Protein AF-A0AAW2V994-F1 (afdb_monomer_lite)

Organism: Sesamum radiatum (NCBI:txid300843)

InterPro domains:
  IPR001480 Bulb-type lectin domain [PF01453] (86-171)
  IPR001480 Bulb-type lectin domain [PS50927] (40-156)
  IPR001480 Bulb-type lectin domain [SM00108] (38-158)
  IPR001480 Bulb-type lectin domain [cd00028] (36-155)
  IPR036426 Bulb-type lectin domain superfamily [G3DSA:2.90.10.10] (32-156)
  IPR036426 Bulb-type lectin domain superfamily [G3DSA:2.90.10.10] (159-298)
  IPR036426 Bulb-type lectin domain superfamily [SSF51110] (73-220)
  IPR036426 Bulb-type lectin domain superfamily [SSF51110] (180-278)
  IPR051343 G-type lectin S-receptor-like kinases and EP1-like glycoproteins [PTHR47976] (39-294)

Secondary structure (DSSP, 8-state):
---PPP--------------------------EETT-EEETTTT---EE-TTSSEEEEEEEEPPPTTT---EEEEEEEETTSTT--EEEE-TT--EETT-EEEE-TTS-EEEE-TTS-EEEE---TT----EEEE-TTS-EEEE-TT--EEEEGGGS--SEE-TT-EE-TT-EE--EEETTEEEE-SEEEEE-TTS-EEEEEEETTTTEEPSS-SEE-----TT---EEEE-TTS-EEEE-TT--EEE---S----TTTEEEEEEE-TTS-EEEEEEE-S--TT-TTS-PPPPEEEEEESS-HHHHHHTTS-TTTT-

Sequence (317 aa):
MAFRAKCLRLFLLSLVFPLFSAILAVGQSNCGINLGAVLTAGGNSPPWISPAGDFAFGFQRLQRSPSTNQDRFLLAIWYDNIPDQTVVWSLNDHPVEEGSRVQLTNEGQLILYDSQGQQVWKADTGNERTACAAMLDSGNFVLLDAASIYLWESFRLPTDTILPGQRLYKDGQLIPRRSDADYTDGRFQLRMQRDGNLVLYPVFLPTRAVARRAYWASGTNRPDADSELVFDEAGLIYIEDRNKNIFNVTKQNLGSRQNFYYMARIDYDGAFRHYNHPRGNSTADAGRNTPAWSIVQTTPEDMCSAVLADLGSGAWI

Structure (mmCIF, N/CA/C/O backbone):
data_AF-A0AAW2V994-F1
#
_entry.id   AF-A0AAW2V994-F1
#
loop_
_atom_site.group_PDB
_atom_site.id
_atom_site.type_symbol
_atom_site.label_atom_id
_atom_site.label_alt_id
_atom_site.label_comp_id
_atom_site.label_asym_id
_atom_site.label_entity_id
_atom_site.label_seq_id
_atom_site.pdbx_PDB_ins_code
_atom_site.Cartn_x
_atom_site.Cartn_y
_atom_site.Cartn_z
_atom_site.occupancy
_atom_site.B_iso_or_equiv
_atom_site.auth_seq_id
_atom_site.auth_comp_id
_atom_site.auth_asym_id
_atom_site.auth_atom_id
_atom_site.pdbx_PDB_model_num
ATOM 1 N N . MET A 1 1 ? 81.671 26.283 13.343 1.00 40.75 1 MET A N 1
ATOM 2 C CA . MET A 1 1 ? 80.593 26.543 14.322 1.00 40.75 1 MET A CA 1
ATOM 3 C C . MET A 1 1 ? 79.334 25.881 13.775 1.00 40.75 1 MET A C 1
ATOM 5 O O . MET A 1 1 ? 78.965 26.155 12.642 1.00 40.75 1 MET A O 1
ATOM 9 N N . ALA A 1 2 ? 78.827 24.874 14.483 1.00 37.34 2 ALA A N 1
ATOM 10 C CA . ALA A 1 2 ? 77.920 23.848 13.969 1.00 37.34 2 ALA A CA 1
ATOM 11 C C . ALA A 1 2 ? 76.474 24.343 13.798 1.00 37.34 2 ALA A C 1
ATOM 13 O O . ALA A 1 2 ? 75.910 24.900 14.736 1.00 37.34 2 ALA A O 1
ATOM 14 N N . PHE A 1 3 ? 75.845 24.056 12.654 1.00 36.25 3 PHE A N 1
ATOM 15 C CA . PHE A 1 3 ? 74.394 24.171 12.495 1.00 36.25 3 PHE A CA 1
ATOM 16 C C . PHE A 1 3 ? 73.762 22.778 12.544 1.00 36.25 3 PHE A C 1
ATOM 18 O O . PHE A 1 3 ? 73.908 21.960 11.640 1.00 36.25 3 PHE A O 1
ATOM 25 N N . ARG A 1 4 ? 73.105 22.503 13.677 1.00 39.59 4 ARG A N 1
ATOM 26 C CA . ARG A 1 4 ? 72.343 21.284 13.968 1.00 39.59 4 ARG A CA 1
ATOM 27 C C . ARG A 1 4 ? 71.088 21.218 13.094 1.00 39.59 4 ARG A C 1
ATOM 29 O O . ARG A 1 4 ? 70.274 22.139 13.120 1.00 39.59 4 ARG A O 1
ATOM 36 N N . ALA A 1 5 ? 70.892 20.090 12.417 1.00 40.62 5 ALA A N 1
ATOM 37 C CA . ALA A 1 5 ? 69.618 19.720 11.813 1.00 40.62 5 ALA A CA 1
ATOM 38 C C . ALA A 1 5 ? 68.552 19.544 12.912 1.00 40.62 5 ALA A C 1
ATOM 40 O O . ALA A 1 5 ? 68.724 18.746 13.836 1.00 40.62 5 ALA A O 1
ATOM 41 N N . LYS A 1 6 ? 67.458 20.311 12.838 1.00 42.72 6 LYS A N 1
ATOM 42 C CA . LYS A 1 6 ? 66.280 20.117 13.692 1.00 42.72 6 LYS A CA 1
ATOM 43 C C . LYS A 1 6 ? 65.365 19.089 13.034 1.00 42.72 6 LYS A C 1
ATOM 45 O O . LYS A 1 6 ? 64.857 19.304 11.941 1.00 42.72 6 LYS A O 1
ATOM 50 N N . CYS A 1 7 ? 65.181 17.975 13.731 1.00 39.88 7 CYS A N 1
ATOM 51 C CA . CYS A 1 7 ? 64.245 16.911 13.403 1.00 39.88 7 CYS A CA 1
ATOM 52 C C . CYS A 1 7 ? 62.806 17.450 13.520 1.00 39.88 7 CYS A C 1
ATOM 54 O O . CYS A 1 7 ? 62.373 17.824 14.612 1.00 39.88 7 CYS A O 1
ATOM 56 N N . LEU A 1 8 ? 62.089 17.546 12.398 1.00 39.47 8 LEU A N 1
ATOM 57 C CA . LEU A 1 8 ? 60.690 17.968 12.350 1.00 39.47 8 LEU A CA 1
ATOM 58 C C . LEU A 1 8 ? 59.813 16.774 12.759 1.00 39.47 8 LEU A C 1
ATOM 60 O O . LEU A 1 8 ? 59.615 15.842 11.984 1.00 39.47 8 LEU A O 1
ATOM 64 N N . ARG A 1 9 ? 59.322 16.769 14.002 1.00 43.53 9 ARG A N 1
ATOM 65 C CA . ARG A 1 9 ? 58.320 15.797 14.462 1.00 43.53 9 ARG A CA 1
ATOM 66 C C . ARG A 1 9 ? 56.978 16.122 13.800 1.00 43.53 9 ARG A C 1
ATOM 68 O O . ARG A 1 9 ? 56.359 17.125 14.144 1.00 43.53 9 ARG A O 1
ATOM 75 N N . LEU A 1 10 ? 56.533 15.270 12.877 1.00 40.62 10 LEU A N 1
ATOM 76 C CA . LEU A 1 10 ? 55.146 15.240 12.413 1.00 40.62 10 LEU A CA 1
ATOM 77 C C . LEU A 1 10 ? 54.251 14.862 13.607 1.00 40.62 10 LEU A C 1
ATOM 79 O O . LEU A 1 10 ? 54.289 13.728 14.081 1.00 40.62 10 LEU A O 1
ATOM 83 N N . PHE A 1 11 ? 53.464 15.810 14.113 1.00 43.41 11 PHE A N 1
ATOM 84 C CA . PHE A 1 11 ? 52.343 15.505 14.997 1.00 43.41 11 PHE A CA 1
ATOM 85 C C . PHE A 1 11 ? 51.214 14.934 14.128 1.00 43.41 11 PHE A C 1
ATOM 87 O O . PHE A 1 11 ? 50.557 15.670 13.394 1.00 43.41 11 PHE A O 1
ATOM 94 N N . LEU A 1 12 ? 51.005 13.618 14.187 1.00 40.38 12 LEU A N 1
ATOM 95 C CA . LEU A 1 12 ? 49.758 12.994 13.746 1.00 40.38 12 LEU A CA 1
ATOM 96 C C . LEU A 1 12 ? 48.638 13.503 14.665 1.00 40.38 12 LEU A C 1
ATOM 98 O O . LEU A 1 12 ? 48.483 13.020 15.785 1.00 40.38 12 LEU A O 1
ATOM 102 N N . LEU A 1 13 ? 47.875 14.502 14.213 1.00 39.25 13 LEU A N 1
ATOM 103 C CA . LEU A 1 13 ? 46.563 14.791 14.784 1.00 39.25 13 LEU A CA 1
ATOM 104 C C . LEU A 1 13 ? 45.651 13.611 14.438 1.00 39.25 13 LEU A C 1
ATOM 106 O O . LEU A 1 13 ? 45.113 13.515 13.338 1.00 39.25 13 LEU A O 1
ATOM 110 N N . SER A 1 14 ? 45.509 12.688 15.384 1.00 41.56 14 SER A N 1
ATOM 111 C CA . SER A 1 14 ? 44.450 11.690 15.384 1.00 41.56 14 SER A CA 1
ATOM 112 C C . SER A 1 14 ? 43.105 12.415 15.464 1.00 41.56 14 SER A C 1
ATOM 114 O O . SER A 1 14 ? 42.666 12.804 16.548 1.00 41.56 14 SER A O 1
ATOM 116 N N . LEU A 1 15 ? 42.464 12.622 14.311 1.00 41.62 15 LEU A N 1
ATOM 117 C CA . LEU A 1 15 ? 41.039 12.923 14.210 1.00 41.62 15 LEU A CA 1
ATOM 118 C C . LEU A 1 15 ? 40.272 11.711 14.749 1.00 41.62 15 LEU A C 1
ATOM 120 O O . LEU A 1 15 ? 39.886 10.810 14.010 1.00 41.62 15 LEU A O 1
ATOM 124 N N . VAL A 1 16 ? 40.089 11.674 16.067 1.00 41.84 16 VAL A N 1
ATOM 125 C CA . VAL A 1 16 ? 39.082 10.828 16.702 1.00 41.84 16 VAL A CA 1
ATOM 126 C C . VAL A 1 16 ? 37.744 11.472 16.360 1.00 41.84 16 VAL A C 1
ATOM 128 O O . VAL A 1 16 ? 37.233 12.305 17.102 1.00 41.84 16 VAL A O 1
ATOM 131 N N . PHE A 1 17 ? 37.209 11.146 15.183 1.00 40.69 17 PHE A N 1
ATOM 132 C CA . PHE A 1 17 ? 35.783 11.301 14.944 1.00 40.69 17 PHE A CA 1
ATOM 133 C C . PHE A 1 17 ? 35.089 10.432 15.995 1.00 40.69 17 PHE A C 1
ATOM 135 O O . PHE A 1 17 ? 35.302 9.215 15.983 1.00 40.69 17 PHE A O 1
ATOM 142 N N . PRO A 1 18 ? 34.296 10.993 16.924 1.00 43.66 18 PRO A N 1
ATOM 143 C CA . PRO A 1 18 ? 33.389 10.149 17.665 1.00 43.66 18 PRO A CA 1
ATOM 144 C C . PRO A 1 18 ? 32.445 9.586 16.606 1.00 43.66 18 PRO A C 1
ATOM 146 O O . PRO A 1 18 ? 31.728 10.335 15.941 1.00 43.66 18 PRO A O 1
ATOM 149 N N . LEU A 1 19 ? 32.516 8.271 16.397 1.00 40.19 19 LEU A N 1
ATOM 150 C CA . LEU A 1 19 ? 31.435 7.503 15.805 1.00 40.19 19 LEU A CA 1
ATOM 151 C C . LEU A 1 19 ? 30.199 7.873 16.621 1.00 40.19 19 LEU A C 1
ATOM 153 O O . LEU A 1 19 ? 29.993 7.365 17.721 1.00 40.19 19 LEU A O 1
ATOM 157 N N . PHE A 1 20 ? 29.434 8.842 16.122 1.00 40.88 20 PHE A N 1
ATOM 158 C CA . PHE A 1 20 ? 28.073 9.055 16.556 1.00 40.88 20 PHE A CA 1
ATOM 159 C C . PHE A 1 20 ? 27.380 7.757 16.177 1.00 40.88 20 PHE A C 1
ATOM 161 O O . PHE A 1 20 ? 27.029 7.536 15.019 1.00 40.88 20 PHE A O 1
ATOM 168 N N . SER A 1 21 ? 27.295 6.850 17.147 1.00 41.28 21 SER A N 1
ATOM 169 C CA . SER A 1 21 ? 26.355 5.753 17.116 1.00 41.28 21 SER A CA 1
ATOM 170 C C . SER A 1 21 ? 25.029 6.387 16.740 1.00 41.28 21 SER A C 1
ATOM 172 O O . SER A 1 21 ? 24.489 7.190 17.504 1.00 41.28 21 SER A O 1
ATOM 174 N N . ALA A 1 22 ? 24.561 6.104 15.526 1.00 40.81 22 ALA A N 1
ATOM 175 C CA . ALA A 1 22 ? 23.195 6.375 15.150 1.00 40.81 22 ALA A CA 1
ATOM 176 C C . ALA A 1 22 ? 22.356 5.558 16.128 1.00 40.81 22 ALA A C 1
ATOM 178 O O . ALA A 1 22 ? 22.168 4.354 15.969 1.00 40.81 22 ALA A O 1
ATOM 179 N N . ILE A 1 23 ? 21.943 6.210 17.212 1.00 42.69 23 ILE A N 1
ATOM 180 C CA . ILE A 1 23 ? 20.816 5.765 18.000 1.00 42.69 23 ILE A CA 1
ATOM 181 C C . ILE A 1 23 ? 19.707 5.712 16.960 1.00 42.69 23 ILE A C 1
ATOM 183 O O . ILE A 1 23 ? 19.284 6.752 16.454 1.00 42.69 23 ILE A O 1
ATOM 187 N N . LEU A 1 24 ? 19.307 4.502 16.567 1.00 41.34 24 LEU A N 1
ATOM 188 C CA . LEU A 1 24 ? 17.992 4.317 15.992 1.00 41.34 24 LEU A CA 1
ATOM 189 C C . LEU A 1 24 ? 17.064 4.935 17.027 1.00 41.34 24 LEU A C 1
ATOM 191 O O . LEU A 1 24 ? 16.892 4.392 18.119 1.00 41.34 24 LEU A O 1
ATOM 195 N N . ALA A 1 25 ? 16.549 6.124 16.725 1.00 34.94 25 ALA A N 1
ATOM 196 C CA . ALA A 1 25 ? 15.346 6.584 17.363 1.00 34.94 25 ALA A CA 1
ATOM 197 C C . ALA A 1 25 ? 14.312 5.529 16.979 1.00 34.94 25 ALA A C 1
ATOM 199 O O . ALA A 1 25 ? 13.725 5.576 15.902 1.00 34.94 25 ALA A O 1
ATOM 200 N N . VAL A 1 26 ? 14.145 4.522 17.838 1.00 42.59 26 VAL A N 1
ATOM 201 C CA . VAL A 1 26 ? 12.858 3.867 17.980 1.00 42.59 26 VAL A CA 1
ATOM 202 C C . VAL A 1 26 ? 11.966 5.035 18.355 1.00 42.59 26 VAL A C 1
ATOM 204 O O . VAL A 1 26 ? 12.005 5.505 19.493 1.00 42.59 26 VAL A O 1
ATOM 207 N N . GLY A 1 27 ? 11.320 5.636 17.353 1.00 41.56 27 GLY A N 1
ATOM 208 C CA . GLY A 1 27 ? 10.301 6.634 17.596 1.00 41.56 27 GLY A CA 1
ATOM 209 C C . GLY A 1 27 ? 9.378 5.980 18.598 1.00 41.56 27 GLY A C 1
ATOM 210 O O . GLY A 1 27 ? 8.834 4.915 18.314 1.00 41.56 27 GLY A O 1
ATOM 211 N N . GLN A 1 28 ? 9.333 6.531 19.807 1.00 43.00 28 GLN A N 1
ATOM 212 C CA . GLN A 1 28 ? 8.424 6.080 20.838 1.00 43.00 28 GLN A CA 1
ATOM 213 C C . GLN A 1 28 ? 7.048 6.261 20.204 1.00 43.00 28 GLN A C 1
ATOM 215 O O . GLN A 1 28 ? 6.585 7.391 20.040 1.00 43.00 28 GLN A O 1
ATOM 220 N N . SER A 1 29 ? 6.482 5.178 19.672 1.00 55.31 29 SER A N 1
ATOM 221 C CA . SER A 1 29 ? 5.213 5.204 18.966 1.00 55.31 29 SER A CA 1
ATOM 222 C C . SER A 1 29 ? 4.178 5.483 20.033 1.00 55.31 29 SER A C 1
ATOM 224 O O . SER A 1 29 ? 3.705 4.566 20.701 1.00 55.31 29 SER A O 1
ATOM 226 N N . ASN A 1 30 ? 3.914 6.767 20.271 1.00 64.69 30 ASN A N 1
ATOM 227 C CA . ASN A 1 30 ? 2.864 7.190 21.171 1.00 64.69 30 ASN A CA 1
ATOM 228 C C . ASN A 1 30 ? 1.577 6.570 20.640 1.00 64.69 30 ASN A C 1
ATOM 230 O O . ASN A 1 30 ? 1.096 6.937 19.570 1.00 64.69 30 ASN A O 1
ATOM 234 N N . CYS A 1 31 ? 1.079 5.580 21.375 1.00 77.50 31 CYS A N 1
ATOM 235 C CA . CYS A 1 31 ? -0.200 4.935 21.157 1.00 77.50 31 CYS A CA 1
ATOM 236 C C . CYS A 1 31 ? -1.284 6.006 20.971 1.00 77.50 31 CYS A C 1
ATOM 238 O O . CYS A 1 31 ? -1.704 6.636 21.941 1.00 77.50 31 CYS A O 1
ATOM 240 N N . GLY A 1 32 ? -1.710 6.244 19.730 1.00 86.75 32 GLY A N 1
ATOM 241 C CA . GLY A 1 32 ? -2.775 7.204 19.421 1.00 86.75 32 GLY A CA 1
ATOM 242 C C . GLY A 1 32 ? -4.169 6.593 19.559 1.00 86.75 32 GLY A C 1
ATOM 243 O O . GLY A 1 32 ? -5.159 7.311 19.676 1.00 86.75 32 GLY A O 1
ATOM 244 N N . ILE A 1 33 ? -4.251 5.259 19.548 1.00 96.50 33 ILE A N 1
ATOM 245 C CA . ILE A 1 33 ? -5.499 4.503 19.488 1.00 96.50 33 ILE A CA 1
ATOM 246 C C . ILE A 1 33 ? -5.483 3.465 20.609 1.00 96.50 33 ILE A C 1
ATOM 248 O O . ILE A 1 33 ? -4.717 2.499 20.589 1.00 96.50 33 ILE A O 1
ATOM 252 N N . ASN A 1 34 ? -6.334 3.687 21.606 1.00 96.38 34 ASN A N 1
ATOM 253 C CA . ASN A 1 34 ? -6.429 2.837 22.788 1.00 96.38 34 ASN A CA 1
ATOM 254 C C . ASN A 1 34 ? -7.372 1.650 22.566 1.00 96.38 34 ASN A C 1
ATOM 256 O O . ASN A 1 34 ? -8.233 1.666 21.682 1.00 96.38 34 ASN A O 1
ATOM 260 N N . LEU A 1 35 ? -7.241 0.635 23.421 1.00 97.50 35 LEU A N 1
ATOM 261 C CA . LEU A 1 35 ? -8.210 -0.455 23.497 1.00 97.50 35 LEU A CA 1
ATOM 262 C C . LEU A 1 35 ? -9.629 0.092 23.707 1.00 97.50 35 LEU A C 1
ATOM 264 O O . LEU A 1 35 ? -9.840 1.063 24.434 1.00 97.50 35 LEU A O 1
ATOM 268 N N . GLY A 1 36 ? -10.595 -0.531 23.044 1.00 97.44 36 GLY A N 1
ATOM 269 C CA . GLY A 1 36 ? -11.987 -0.096 23.010 1.00 97.44 36 GLY A CA 1
ATOM 270 C C . GLY A 1 36 ? -12.302 0.951 21.936 1.00 97.44 36 GLY A C 1
ATOM 271 O O . GLY A 1 36 ? -13.475 1.279 21.775 1.00 97.44 36 GLY A O 1
ATOM 272 N N . ALA A 1 37 ? -11.315 1.460 21.188 1.00 97.44 37 ALA A N 1
ATOM 273 C CA . ALA A 1 37 ? -11.560 2.400 20.093 1.00 97.44 37 ALA A CA 1
ATOM 274 C C . ALA A 1 37 ? -12.366 1.756 18.952 1.00 97.44 37 ALA A C 1
ATOM 276 O O . ALA A 1 37 ? -12.120 0.609 18.570 1.00 97.44 37 ALA A O 1
ATOM 277 N N . VAL A 1 38 ? -13.311 2.517 18.389 1.00 97.56 38 VAL A N 1
ATOM 278 C CA . VAL A 1 38 ? -14.229 2.075 17.328 1.00 97.56 38 VAL A CA 1
ATOM 279 C C . VAL A 1 38 ? -14.358 3.160 16.263 1.00 97.56 38 VAL A C 1
ATOM 281 O O . VAL A 1 38 ? -14.496 4.336 16.597 1.00 97.56 38 VAL A O 1
ATOM 284 N N . LEU A 1 39 ? -14.382 2.753 14.995 1.00 97.75 39 LEU A N 1
ATOM 285 C CA . LEU A 1 39 ? -14.866 3.562 13.876 1.00 97.75 39 LEU A CA 1
ATOM 286 C C . LEU A 1 39 ? -16.101 2.894 13.277 1.00 97.75 39 LEU A C 1
ATOM 288 O O . LEU A 1 39 ? -16.133 1.668 13.168 1.00 97.75 39 LEU A O 1
ATOM 292 N N . THR A 1 40 ? -17.079 3.691 12.849 1.00 97.12 40 THR A N 1
ATOM 293 C CA . THR A 1 40 ? -18.317 3.207 12.222 1.00 97.12 40 THR A CA 1
ATOM 294 C C . THR A 1 40 ? -18.435 3.738 10.795 1.00 97.12 40 THR A C 1
ATOM 296 O O . THR A 1 40 ? -18.296 4.936 10.558 1.00 97.12 40 THR A O 1
ATOM 299 N N . ALA A 1 41 ? -18.720 2.851 9.846 1.00 95.62 41 ALA A N 1
ATOM 300 C CA . ALA A 1 41 ? -18.930 3.171 8.440 1.00 95.62 41 ALA A CA 1
ATOM 301 C C . ALA A 1 41 ? -20.202 4.013 8.239 1.00 95.62 41 ALA A C 1
ATOM 303 O O . ALA A 1 41 ? -21.259 3.676 8.773 1.00 95.62 41 ALA A O 1
ATOM 304 N N . GLY A 1 42 ? -20.092 5.103 7.473 1.00 89.69 42 GLY A N 1
ATOM 305 C CA . GLY A 1 42 ? -21.186 6.036 7.154 1.00 89.69 42 GLY A CA 1
ATOM 306 C C . GLY A 1 42 ? -21.652 6.943 8.300 1.00 89.69 42 GLY A C 1
ATOM 307 O O . GLY A 1 42 ? -22.359 7.915 8.056 1.00 89.69 42 GLY A O 1
ATOM 308 N N . GLY A 1 43 ? -21.213 6.686 9.535 1.00 80.00 43 GLY A N 1
ATOM 309 C CA . GLY A 1 43 ? -21.449 7.576 10.669 1.00 80.00 43 GLY A CA 1
ATOM 310 C C . GLY A 1 43 ? -20.489 8.771 10.707 1.00 80.00 43 GLY A C 1
ATOM 311 O O . GLY A 1 43 ? -19.505 8.833 9.977 1.00 80.00 43 GLY A O 1
ATOM 312 N N . ASN A 1 44 ? -20.719 9.691 11.647 1.00 80.56 44 ASN A N 1
ATOM 313 C CA . ASN A 1 44 ? -19.826 10.829 11.924 1.00 80.56 44 ASN A CA 1
ATOM 314 C C . ASN A 1 44 ? -18.561 10.422 12.716 1.00 80.56 44 ASN A C 1
ATOM 316 O O . ASN A 1 44 ? -18.119 11.155 13.601 1.00 80.56 44 ASN A O 1
ATOM 320 N N . SER A 1 45 ? -18.003 9.235 12.462 1.00 88.06 45 SER A N 1
ATOM 321 C CA . SER A 1 45 ? -16.782 8.763 13.122 1.00 88.06 45 SER A CA 1
ATOM 322 C C . SER A 1 45 ? -15.556 9.345 12.410 1.00 88.06 45 SER A C 1
ATOM 324 O O . SER A 1 45 ? -15.293 8.942 11.276 1.00 88.06 45 SER A O 1
ATOM 326 N N . PRO A 1 46 ? -14.794 10.264 13.035 1.00 92.56 46 PRO A N 1
ATOM 327 C CA . PRO A 1 46 ? -13.560 10.751 12.434 1.00 92.56 46 PRO A CA 1
ATOM 328 C C . PRO A 1 46 ? -12.554 9.597 12.322 1.00 92.56 46 PRO A C 1
ATOM 330 O O . PRO A 1 46 ? -12.505 8.757 13.225 1.00 92.56 46 PRO A O 1
ATOM 333 N N . PRO A 1 47 ? -11.759 9.536 11.243 1.00 96.94 47 PRO A N 1
ATOM 334 C CA . PRO A 1 47 ? -10.765 8.486 11.071 1.00 96.94 47 PRO A CA 1
ATOM 335 C C . PRO A 1 47 ? -9.650 8.594 12.120 1.00 96.94 47 PRO A C 1
ATOM 337 O O . PRO A 1 47 ? -9.513 9.596 12.826 1.00 96.94 47 PRO A O 1
ATOM 340 N N . TRP A 1 48 ? -8.819 7.560 12.216 1.00 97.69 48 TRP A N 1
ATOM 341 C CA . TRP A 1 48 ? -7.600 7.606 13.017 1.00 97.69 48 TRP A CA 1
ATOM 342 C C . TRP A 1 48 ? -6.476 8.252 12.208 1.00 97.69 48 TRP A C 1
ATOM 344 O O . TRP A 1 48 ? -5.954 7.654 11.269 1.00 97.69 48 TRP A O 1
ATOM 354 N N . ILE A 1 49 ? -6.133 9.484 12.569 1.00 96.94 49 ILE A N 1
ATOM 355 C CA . ILE A 1 49 ? -5.212 10.349 11.823 1.00 96.94 49 ILE A CA 1
ATOM 356 C C . ILE A 1 49 ? -3.786 10.203 12.373 1.00 96.94 49 ILE A C 1
ATOM 358 O O . ILE A 1 49 ? -3.594 10.044 13.583 1.00 96.94 49 ILE A O 1
ATOM 362 N N . SER A 1 50 ? -2.785 10.248 11.493 1.00 96.88 50 SER A N 1
ATOM 363 C CA . SER A 1 50 ? -1.373 10.261 11.878 1.00 96.88 50 SER A CA 1
ATOM 364 C C . SER A 1 50 ? -0.988 11.579 12.577 1.00 96.88 50 SER A C 1
ATOM 366 O O . SER A 1 50 ? -1.635 12.601 12.348 1.00 96.88 50 SER A O 1
ATOM 368 N N . PRO A 1 51 ? 0.057 11.617 13.424 1.00 95.31 51 PRO A N 1
ATOM 369 C CA . PRO A 1 51 ? 0.451 12.833 14.145 1.00 95.31 51 PRO A CA 1
ATOM 370 C C . PRO A 1 51 ? 0.656 14.085 13.276 1.00 95.31 51 PRO A C 1
ATOM 372 O O . PRO A 1 51 ? 0.305 15.184 13.704 1.00 95.31 51 PRO A O 1
ATOM 375 N N . ALA A 1 52 ? 1.197 13.937 12.065 1.00 93.25 52 ALA A N 1
ATOM 376 C CA . ALA A 1 52 ? 1.385 15.027 11.109 1.00 93.25 52 ALA A CA 1
ATOM 377 C C . ALA A 1 52 ? 0.119 15.380 10.307 1.00 93.25 52 ALA A C 1
ATOM 379 O O . ALA A 1 52 ? 0.108 16.397 9.616 1.00 93.25 52 ALA A O 1
ATOM 380 N N . GLY A 1 53 ? -0.932 14.557 10.366 1.00 93.81 53 GLY A N 1
ATOM 381 C CA . GLY A 1 53 ? -2.133 14.724 9.544 1.00 93.81 53 GLY A CA 1
ATOM 382 C C . GLY A 1 53 ? -1.943 14.357 8.071 1.00 93.81 53 GLY A C 1
ATOM 383 O O . GLY A 1 53 ? -2.802 14.662 7.250 1.00 93.81 53 GLY A O 1
ATOM 384 N N . ASP A 1 54 ? -0.816 13.728 7.721 1.00 94.38 54 ASP A N 1
ATOM 385 C CA . ASP A 1 54 ? -0.521 13.323 6.344 1.00 94.38 54 ASP A CA 1
ATOM 386 C C . ASP A 1 54 ? -1.351 12.091 5.939 1.00 94.38 54 ASP A C 1
ATOM 388 O O . ASP A 1 54 ? -1.777 11.992 4.790 1.00 94.38 54 ASP A O 1
ATOM 392 N N . PHE A 1 55 ? -1.626 11.178 6.879 1.00 97.62 55 PHE A N 1
ATOM 393 C CA . PHE A 1 55 ? -2.365 9.942 6.621 1.00 97.62 55 PHE A CA 1
ATOM 394 C C . PHE A 1 55 ? -3.515 9.722 7.598 1.00 97.62 55 PHE A C 1
ATOM 396 O O . PHE A 1 55 ? -3.453 10.128 8.759 1.00 97.62 55 PHE A O 1
ATOM 403 N N . ALA A 1 56 ? -4.530 8.989 7.151 1.00 97.94 56 ALA A N 1
ATOM 404 C CA . ALA A 1 56 ? -5.643 8.560 7.984 1.00 97.94 56 ALA A CA 1
ATOM 405 C C . ALA A 1 56 ? -6.021 7.101 7.709 1.00 97.94 56 ALA A C 1
ATOM 407 O O . ALA A 1 56 ? -5.935 6.640 6.573 1.00 97.94 56 ALA A O 1
ATOM 408 N N . PHE A 1 57 ? -6.456 6.395 8.755 1.00 98.31 57 PHE A N 1
ATOM 409 C CA . PHE A 1 57 ? -7.031 5.050 8.705 1.00 98.31 57 PHE A CA 1
ATOM 410 C C . PHE A 1 57 ? -8.517 5.103 9.068 1.00 98.31 57 PHE A C 1
ATOM 412 O O . PHE A 1 57 ? -8.895 5.645 10.110 1.00 98.31 57 PHE A O 1
ATOM 419 N N . GLY A 1 58 ? -9.377 4.504 8.248 1.00 97.69 58 GLY A N 1
ATOM 420 C CA . GLY A 1 58 ? -10.815 4.484 8.502 1.00 97.69 58 GLY A CA 1
ATOM 421 C C . GLY A 1 58 ? -11.638 4.015 7.310 1.00 97.69 58 GLY A C 1
ATOM 422 O O . GLY A 1 58 ? -11.152 3.266 6.466 1.00 97.69 58 GLY A O 1
ATOM 423 N N . PHE A 1 59 ? -12.900 4.439 7.250 1.00 96.62 59 PHE A N 1
ATOM 424 C CA . PHE A 1 59 ? -13.818 4.046 6.183 1.00 96.62 59 PHE A CA 1
ATOM 425 C C . PHE A 1 59 ? -13.871 5.088 5.065 1.00 96.62 59 PHE A C 1
ATOM 427 O O . PHE A 1 59 ? -14.334 6.206 5.281 1.00 96.62 59 PHE A O 1
ATOM 434 N N . GLN A 1 60 ? -13.474 4.685 3.860 1.00 93.19 60 GLN A N 1
ATOM 435 C CA . GLN A 1 60 ? -13.688 5.433 2.624 1.00 93.19 60 GLN A CA 1
ATOM 436 C C . GLN A 1 60 ? -15.004 5.021 1.973 1.00 93.19 60 GLN A C 1
ATOM 438 O O . GLN A 1 60 ? -15.302 3.832 1.852 1.00 93.19 60 GLN A O 1
ATOM 443 N N . ARG A 1 61 ? -15.810 5.993 1.547 1.00 91.12 61 ARG A N 1
ATOM 444 C CA . ARG A 1 61 ? -17.074 5.715 0.857 1.00 91.12 61 ARG A CA 1
ATOM 445 C C . ARG A 1 61 ? -16.791 5.361 -0.601 1.00 91.12 61 ARG A C 1
ATOM 447 O O . ARG A 1 61 ? -16.205 6.149 -1.334 1.00 91.12 61 ARG A O 1
ATOM 454 N N . LEU A 1 62 ? -17.252 4.194 -1.028 1.00 87.12 62 LEU A N 1
ATOM 455 C CA . LEU A 1 62 ? -17.254 3.780 -2.426 1.00 87.12 62 LEU A CA 1
ATOM 456 C C . LEU A 1 62 ? -18.500 4.315 -3.136 1.00 87.12 62 LEU A C 1
ATOM 458 O O . LEU A 1 62 ? -19.506 4.647 -2.501 1.00 87.12 62 LEU A O 1
ATOM 462 N N . GLN A 1 63 ? -18.445 4.386 -4.469 1.00 71.94 63 GLN A N 1
ATOM 463 C CA . GLN A 1 63 ? -19.617 4.755 -5.260 1.00 71.94 63 GLN A CA 1
ATOM 464 C C . GLN A 1 63 ? -20.791 3.817 -4.950 1.00 71.94 63 GLN A C 1
ATOM 466 O O . GLN A 1 63 ? -20.615 2.618 -4.723 1.00 71.94 63 GLN A O 1
ATOM 471 N N . ARG A 1 64 ? -21.998 4.391 -4.933 1.00 68.69 64 ARG A N 1
ATOM 472 C CA . ARG A 1 64 ? -23.242 3.682 -4.631 1.00 68.69 64 ARG A CA 1
ATOM 473 C C . ARG A 1 64 ? -23.366 2.442 -5.516 1.00 68.69 64 ARG A C 1
ATOM 475 O O . ARG A 1 64 ? -23.298 2.545 -6.740 1.00 68.69 64 ARG A O 1
ATOM 482 N N . SER A 1 65 ? -23.593 1.288 -4.892 1.00 63.00 65 SER A N 1
ATOM 483 C CA . SER A 1 65 ? -23.792 0.037 -5.618 1.00 63.00 65 SER A CA 1
ATOM 484 C C . SER A 1 65 ? -25.031 0.148 -6.522 1.00 63.00 65 SER A C 1
ATOM 486 O O . SER A 1 65 ? -26.128 0.387 -6.002 1.00 63.00 65 SER A O 1
ATOM 488 N N . PRO A 1 66 ? -24.908 -0.051 -7.851 1.00 61.09 66 PRO A N 1
ATOM 489 C CA . PRO A 1 66 ? -26.046 0.045 -8.767 1.00 61.09 66 PRO A CA 1
ATOM 490 C C . PRO A 1 66 ? -27.136 -1.000 -8.496 1.00 61.09 66 PRO A C 1
ATOM 492 O O . PRO A 1 66 ? -28.288 -0.798 -8.867 1.00 61.09 66 PRO A O 1
ATOM 495 N N . SER A 1 67 ? -26.778 -2.129 -7.873 1.00 64.88 67 SER A N 1
ATOM 496 C CA . SER A 1 67 ? -27.690 -3.252 -7.631 1.00 64.88 67 SER A CA 1
ATOM 497 C C . SER A 1 67 ? -28.482 -3.128 -6.331 1.00 64.88 67 SER A C 1
ATOM 499 O O . SER A 1 67 ? -29.612 -3.606 -6.268 1.00 64.88 67 SER A O 1
ATOM 501 N N . THR A 1 68 ? -27.920 -2.489 -5.301 1.00 67.50 68 THR A N 1
ATOM 502 C CA . THR A 1 68 ? -28.558 -2.374 -3.978 1.00 67.50 68 THR A CA 1
ATOM 503 C C . THR A 1 68 ? -29.003 -0.953 -3.641 1.00 67.50 68 THR A C 1
ATOM 505 O O . THR A 1 68 ? -29.746 -0.769 -2.682 1.00 67.50 68 THR A O 1
ATOM 508 N N . ASN A 1 69 ? -28.586 0.062 -4.414 1.00 71.19 69 ASN A N 1
ATOM 509 C CA . ASN A 1 69 ? -28.762 1.488 -4.095 1.00 71.19 69 ASN A CA 1
ATOM 510 C C . ASN A 1 69 ? -28.202 1.898 -2.718 1.00 71.19 69 ASN A C 1
ATOM 512 O O . ASN A 1 69 ? -28.525 2.975 -2.207 1.00 71.19 69 ASN A O 1
ATOM 516 N N . GLN A 1 70 ? -27.331 1.077 -2.134 1.00 76.44 70 GLN A N 1
ATOM 517 C CA . GLN A 1 70 ? -26.694 1.330 -0.848 1.00 76.44 70 GLN A CA 1
ATOM 518 C C . GLN A 1 70 ? -25.257 1.808 -1.042 1.00 76.44 70 GLN A C 1
ATOM 520 O O . GLN A 1 70 ? -24.569 1.421 -1.994 1.00 76.44 70 GLN A O 1
ATOM 525 N N . ASP A 1 71 ? -24.832 2.690 -0.142 1.00 85.44 71 ASP A N 1
ATOM 526 C CA . ASP A 1 71 ? -23.441 3.099 -0.046 1.00 85.44 71 ASP A CA 1
ATOM 527 C C . ASP A 1 71 ? -22.618 1.951 0.529 1.00 85.44 71 ASP A C 1
ATOM 529 O O . ASP A 1 71 ? -23.021 1.291 1.488 1.00 85.44 71 ASP A O 1
ATOM 533 N N . ARG A 1 72 ? -21.456 1.716 -0.073 1.00 90.38 72 ARG A N 1
ATOM 534 C CA . ARG A 1 72 ? -20.487 0.736 0.408 1.00 90.38 72 ARG A CA 1
ATOM 535 C C . ARG A 1 72 ? -19.272 1.471 0.937 1.00 90.38 72 ARG A C 1
ATOM 537 O O . ARG A 1 72 ? -18.927 2.541 0.445 1.00 90.38 72 ARG A O 1
ATOM 544 N N . PHE A 1 73 ? -18.626 0.892 1.934 1.00 93.69 73 PHE A N 1
ATOM 545 C CA . PHE A 1 73 ? -17.492 1.493 2.617 1.00 93.69 73 PHE A CA 1
ATOM 546 C C . PHE A 1 73 ? -16.304 0.545 2.602 1.00 93.69 73 PHE A C 1
ATOM 548 O O . PHE A 1 73 ? -16.450 -0.656 2.804 1.00 93.69 73 PHE A O 1
ATOM 555 N N . LEU A 1 74 ? -15.124 1.095 2.375 1.00 94.62 74 LEU A N 1
ATOM 556 C CA . LEU A 1 74 ? -13.863 0.380 2.321 1.00 94.62 74 LEU A CA 1
ATOM 557 C C . LEU A 1 74 ? -13.031 0.762 3.539 1.00 94.62 74 LEU A C 1
ATOM 559 O O . LEU A 1 74 ? -12.799 1.946 3.773 1.00 94.62 74 LEU A O 1
ATOM 563 N N . LEU A 1 75 ? -12.573 -0.223 4.311 1.00 97.50 75 LEU A N 1
ATOM 564 C CA . LEU A 1 75 ? -11.579 0.035 5.348 1.00 97.50 75 LEU A CA 1
ATOM 565 C C . LEU A 1 75 ? -10.221 0.266 4.673 1.00 97.50 75 LEU A C 1
ATOM 567 O O . LEU A 1 75 ? -9.720 -0.623 3.981 1.00 97.50 75 LEU A O 1
ATOM 571 N N . ALA A 1 76 ? -9.662 1.461 4.839 1.00 97.88 76 ALA A N 1
ATOM 572 C CA . ALA A 1 76 ? -8.549 1.948 4.036 1.00 97.88 76 ALA A CA 1
ATOM 573 C C . ALA A 1 76 ? -7.601 2.870 4.816 1.00 97.88 76 ALA A C 1
ATOM 575 O O . ALA A 1 76 ? -7.939 3.380 5.885 1.00 97.88 76 ALA A O 1
ATOM 576 N N . ILE A 1 77 ? -6.429 3.097 4.220 1.00 98.62 77 ILE A N 1
ATOM 577 C CA . ILE A 1 77 ? -5.491 4.173 4.543 1.00 98.62 77 ILE A CA 1
ATOM 578 C C . ILE A 1 77 ? -5.390 5.089 3.325 1.00 98.62 77 ILE A C 1
ATOM 580 O O . ILE A 1 77 ? -5.274 4.604 2.194 1.00 98.62 77 ILE A O 1
ATOM 584 N N . TRP A 1 78 ? -5.412 6.401 3.545 1.00 97.81 78 TRP A N 1
ATOM 585 C CA . TRP A 1 78 ? -5.274 7.412 2.495 1.00 97.81 78 TRP A CA 1
ATOM 586 C C . TRP A 1 78 ? -4.423 8.601 2.942 1.00 97.81 78 TRP A C 1
ATOM 588 O O . TRP A 1 78 ? -4.210 8.802 4.138 1.00 97.81 78 TRP A O 1
ATOM 598 N N . TYR A 1 79 ? -3.963 9.394 1.971 1.00 96.88 79 TYR A N 1
ATOM 599 C CA . TYR A 1 79 ? -3.419 10.732 2.220 1.00 96.88 79 TYR A CA 1
ATOM 600 C C . TYR A 1 79 ? -4.541 11.694 2.617 1.00 96.88 79 TYR A C 1
ATOM 602 O O . TYR A 1 79 ? -5.366 12.043 1.773 1.00 96.88 79 TYR A O 1
ATOM 610 N N . ASP A 1 80 ? -4.595 12.112 3.880 1.00 94.56 80 ASP A N 1
ATOM 611 C CA . ASP A 1 80 ? -5.746 12.851 4.428 1.00 94.56 80 ASP A CA 1
ATOM 612 C C . ASP A 1 80 ? -5.743 14.339 4.066 1.00 94.56 80 ASP A C 1
ATOM 614 O O . ASP A 1 80 ? -6.787 14.973 3.928 1.00 94.56 80 ASP A O 1
ATOM 618 N N . ASN A 1 81 ? -4.559 14.893 3.835 1.00 88.88 81 ASN A N 1
ATOM 619 C CA . ASN A 1 81 ? -4.372 16.291 3.464 1.00 88.88 81 ASN A CA 1
ATOM 620 C C . ASN A 1 81 ? -4.377 16.556 1.952 1.00 88.88 81 ASN A C 1
ATOM 622 O O . ASN A 1 81 ? -4.194 17.699 1.525 1.00 88.88 81 ASN A O 1
ATOM 626 N N . ILE A 1 82 ? -4.597 15.519 1.143 1.00 89.38 82 ILE A N 1
ATOM 627 C CA . ILE A 1 82 ? -4.849 15.638 -0.292 1.00 89.38 82 ILE A CA 1
ATOM 628 C C . ILE A 1 82 ? -6.368 15.546 -0.491 1.00 89.38 82 ILE A C 1
ATOM 630 O O . ILE A 1 82 ? -6.956 14.558 -0.053 1.00 89.38 82 ILE A O 1
ATOM 634 N N . PRO A 1 83 ? -7.029 16.516 -1.156 1.00 86.00 83 PRO A N 1
ATOM 635 C CA . PRO A 1 83 ? -8.494 16.538 -1.259 1.00 86.00 83 PRO A CA 1
ATOM 636 C C . PRO A 1 83 ? -9.122 15.286 -1.871 1.00 86.00 83 PRO A C 1
ATOM 638 O O . PRO A 1 83 ? -10.212 14.893 -1.467 1.00 86.00 83 PRO A O 1
ATOM 641 N N . ASP A 1 84 ? -8.421 14.642 -2.806 1.00 86.06 84 ASP A N 1
ATOM 642 C CA . ASP A 1 84 ? -8.871 13.400 -3.445 1.00 86.06 84 ASP A CA 1
ATOM 643 C C . ASP A 1 84 ? -8.818 12.185 -2.501 1.00 86.06 84 ASP A C 1
ATOM 645 O O . ASP A 1 84 ? -9.239 11.098 -2.892 1.00 86.06 84 ASP A O 1
ATOM 649 N N . GLN A 1 85 ? -8.268 12.343 -1.289 1.00 91.06 85 GLN A N 1
ATOM 650 C CA . GLN A 1 85 ? -8.107 11.294 -0.279 1.00 91.06 85 GLN A CA 1
ATOM 651 C C . GLN A 1 85 ? -7.544 10.007 -0.881 1.00 91.06 85 GLN A C 1
ATOM 653 O O . GLN A 1 85 ? -8.128 8.925 -0.810 1.00 91.06 85 GLN A O 1
ATOM 658 N N . THR A 1 86 ? -6.391 10.143 -1.538 1.00 94.25 86 THR A N 1
ATOM 659 C CA . THR A 1 86 ? -5.786 9.066 -2.321 1.00 94.25 86 THR A CA 1
ATOM 660 C C . THR A 1 86 ? -5.521 7.842 -1.452 1.00 94.25 86 THR A C 1
ATOM 662 O O . THR A 1 86 ? -4.628 7.859 -0.605 1.00 94.25 86 THR A O 1
ATOM 665 N N . VAL A 1 87 ? -6.276 6.769 -1.696 1.00 96.31 87 VAL A N 1
ATOM 666 C CA . VAL A 1 87 ? -6.111 5.479 -1.018 1.00 96.31 87 VAL A CA 1
ATOM 667 C C . VAL A 1 87 ? -4.771 4.852 -1.401 1.00 96.31 87 VAL A C 1
ATOM 669 O O . VAL A 1 87 ? -4.426 4.788 -2.584 1.00 96.31 87 VAL A O 1
ATOM 672 N N . VAL A 1 88 ? -4.038 4.377 -0.397 1.00 97.50 88 VAL A N 1
ATOM 673 C CA . VAL A 1 88 ? -2.700 3.759 -0.501 1.00 97.50 88 VAL A CA 1
ATOM 674 C C . VAL A 1 88 ? -2.652 2.355 0.105 1.00 97.50 88 VAL A C 1
ATOM 676 O O . VAL A 1 88 ? -1.720 1.597 -0.136 1.00 97.50 88 VAL A O 1
ATOM 679 N N . TRP A 1 89 ? -3.663 1.980 0.883 1.00 98.00 89 TRP A N 1
ATOM 680 C CA . TRP A 1 89 ? -3.835 0.627 1.395 1.00 98.00 89 TRP A CA 1
ATOM 681 C C . TRP A 1 89 ? -5.312 0.382 1.683 1.00 98.00 89 TRP A C 1
ATOM 683 O O . TRP A 1 89 ? -6.005 1.305 2.112 1.00 98.00 89 TRP A O 1
ATOM 693 N N . SER A 1 90 ? -5.815 -0.833 1.465 1.00 96.94 90 SER A N 1
ATOM 694 C CA . SER A 1 90 ? -7.201 -1.161 1.799 1.00 96.94 90 SER A CA 1
ATOM 695 C C . SER A 1 90 ? -7.467 -2.662 1.921 1.00 96.94 90 SER A C 1
ATOM 697 O O . SER A 1 90 ? -6.661 -3.489 1.500 1.00 96.94 90 SER A O 1
ATOM 699 N N . LEU A 1 91 ? -8.631 -3.027 2.457 1.00 94.12 91 LEU A N 1
ATOM 700 C CA . LEU A 1 91 ? -9.156 -4.392 2.364 1.00 94.12 91 LEU A CA 1
ATOM 701 C C . LEU A 1 91 ? -9.937 -4.585 1.044 1.00 94.12 91 LEU A C 1
ATOM 703 O O . LEU A 1 91 ? -11.168 -4.608 1.047 1.00 94.12 91 LEU A O 1
ATOM 707 N N . ASN A 1 92 ? -9.197 -4.731 -0.064 1.00 81.94 92 ASN A N 1
ATOM 708 C CA . ASN A 1 92 ? -9.639 -4.684 -1.474 1.00 81.94 92 ASN A CA 1
ATOM 709 C C . ASN A 1 92 ? -10.886 -5.523 -1.858 1.00 81.94 92 ASN A C 1
ATOM 711 O O . ASN A 1 92 ? -11.618 -5.138 -2.764 1.00 81.94 92 ASN A O 1
ATOM 715 N N . ASP A 1 93 ? -11.189 -6.617 -1.152 1.00 80.62 93 ASP A N 1
ATOM 716 C CA . ASP A 1 93 ? -12.322 -7.516 -1.455 1.00 80.62 93 ASP A CA 1
ATOM 717 C C . ASP A 1 93 ? -13.378 -7.571 -0.325 1.00 80.62 93 ASP A C 1
ATOM 719 O O . ASP A 1 93 ? -14.272 -8.422 -0.319 1.00 80.62 93 ASP A O 1
ATOM 723 N N . HIS A 1 94 ? -13.303 -6.651 0.642 1.00 87.88 94 HIS A N 1
ATOM 724 C CA . HIS A 1 94 ? -14.212 -6.595 1.792 1.00 87.88 94 HIS A CA 1
ATOM 725 C C . HIS A 1 94 ? -14.906 -5.232 1.956 1.00 87.88 94 HIS A C 1
ATOM 727 O O . HIS A 1 94 ? -14.872 -4.662 3.051 1.00 87.88 94 HIS A O 1
ATOM 733 N N . PRO A 1 95 ? -15.567 -4.679 0.917 1.00 91.12 95 PRO A N 1
ATOM 734 C CA . PRO A 1 95 ? -16.418 -3.519 1.126 1.00 91.12 95 PRO A CA 1
ATOM 735 C C . PRO A 1 95 ? -17.567 -3.900 2.060 1.00 91.12 95 PRO A C 1
ATOM 737 O O . PRO A 1 95 ? -18.169 -4.964 1.914 1.00 91.12 95 PRO A O 1
ATOM 740 N N . VAL A 1 96 ? -17.923 -3.019 2.980 1.00 93.50 96 VAL A N 1
ATOM 741 C CA . VAL A 1 96 ? -18.957 -3.249 3.991 1.00 93.50 96 VAL A CA 1
ATOM 742 C C . VAL A 1 96 ? -20.109 -2.259 3.848 1.00 93.50 96 VAL A C 1
ATOM 744 O O . VAL A 1 96 ? -19.985 -1.234 3.179 1.00 93.50 96 VAL A O 1
ATOM 747 N N . GLU A 1 97 ? -21.253 -2.594 4.433 1.00 92.69 97 GLU A N 1
ATOM 748 C CA . GLU A 1 97 ? -22.443 -1.736 4.451 1.00 92.69 97 GLU A CA 1
ATOM 749 C C . GLU A 1 97 ? -22.285 -0.609 5.490 1.00 92.69 97 GLU A C 1
ATOM 751 O O . GLU A 1 97 ? -21.471 -0.705 6.417 1.00 92.69 97 GLU A O 1
ATOM 756 N N . GLU A 1 98 ? -23.108 0.434 5.388 1.00 93.12 98 GLU A N 1
ATOM 757 C CA . GLU A 1 98 ? -23.269 1.430 6.456 1.00 93.12 98 GLU A CA 1
ATOM 758 C C . GLU A 1 98 ? -23.584 0.769 7.814 1.00 93.12 98 GLU A C 1
ATOM 760 O O . GLU A 1 98 ? -24.281 -0.245 7.886 1.00 93.12 98 GLU A O 1
ATOM 765 N N . GLY A 1 99 ? -23.053 1.327 8.905 1.00 94.25 99 GLY A N 1
ATOM 766 C CA . GLY A 1 99 ? -23.221 0.790 10.260 1.00 94.25 99 GLY A CA 1
ATOM 767 C C . GLY A 1 99 ? -22.249 -0.336 10.632 1.00 94.25 99 GLY A C 1
ATOM 768 O O . GLY A 1 99 ? -22.165 -0.704 11.804 1.00 94.25 99 GLY A O 1
ATOM 769 N N . SER A 1 100 ? -21.470 -0.843 9.674 1.00 96.62 100 SER A N 1
ATOM 770 C CA . SER A 1 100 ? -20.321 -1.718 9.946 1.00 96.62 100 SER A CA 1
ATOM 771 C C . SER A 1 100 ? -19.267 -0.987 10.779 1.00 96.62 100 SER A C 1
ATOM 773 O O . SER A 1 100 ? -19.183 0.242 10.737 1.00 96.62 100 SER A O 1
ATOM 775 N N . ARG A 1 101 ? -18.440 -1.711 11.539 1.00 97.56 101 ARG A N 1
ATOM 776 C CA . ARG A 1 101 ? -17.467 -1.088 12.450 1.00 97.56 101 ARG A CA 1
ATOM 777 C C . ARG A 1 101 ? -16.123 -1.793 12.462 1.00 97.56 101 ARG A C 1
ATOM 779 O O . ARG A 1 101 ? -16.070 -3.018 12.471 1.00 97.56 101 ARG A O 1
ATOM 786 N N . VAL A 1 102 ? -15.040 -1.027 12.545 1.00 98.25 102 VAL A N 1
ATOM 787 C CA . VAL A 1 102 ? -13.724 -1.554 12.928 1.00 98.25 102 VAL A CA 1
ATOM 788 C C . VAL A 1 102 ? -13.467 -1.196 14.383 1.00 98.25 102 VAL A C 1
ATOM 790 O O . VAL A 1 102 ? -13.722 -0.069 14.807 1.00 98.25 102 VAL A O 1
ATOM 793 N N . GLN A 1 103 ? -13.002 -2.163 15.163 1.00 98.19 103 GLN A N 1
ATOM 794 C CA . GLN A 1 103 ? -12.788 -2.006 16.593 1.00 98.19 103 GLN A CA 1
ATOM 795 C C . GLN A 1 103 ? -11.452 -2.612 17.002 1.00 98.19 103 GLN A C 1
ATOM 797 O O . GLN A 1 103 ? -11.173 -3.767 16.681 1.00 98.19 103 GLN A O 1
ATOM 802 N N . LEU A 1 104 ? -10.670 -1.856 17.771 1.00 98.38 104 LEU A N 1
ATOM 803 C CA . LEU A 1 104 ? -9.605 -2.413 18.596 1.00 98.38 104 LEU A CA 1
ATOM 804 C C . LEU A 1 104 ? -10.241 -2.846 19.920 1.00 98.38 104 LEU A C 1
ATOM 806 O O . LEU A 1 104 ? -10.613 -2.005 20.734 1.00 98.38 104 LEU A O 1
ATOM 810 N N . THR A 1 105 ? -10.467 -4.143 20.115 1.00 98.12 105 THR A N 1
ATOM 811 C CA . THR A 1 105 ? -11.230 -4.645 21.267 1.00 98.12 105 THR A CA 1
ATOM 812 C C . THR A 1 105 ? -10.463 -4.489 22.581 1.00 98.12 105 THR A C 1
ATOM 814 O O . THR A 1 105 ? -9.247 -4.292 22.595 1.00 98.12 105 THR A O 1
ATOM 817 N N . ASN A 1 106 ? -11.159 -4.630 23.713 1.00 97.44 106 ASN A N 1
ATOM 818 C CA . ASN A 1 106 ? -10.517 -4.641 25.033 1.00 97.44 106 ASN A CA 1
ATOM 819 C C . ASN A 1 106 ? -9.594 -5.851 25.230 1.00 97.44 106 ASN A C 1
ATOM 821 O O . ASN A 1 106 ? -8.758 -5.849 26.128 1.00 97.44 106 ASN A O 1
ATOM 825 N N . GLU A 1 107 ? -9.718 -6.875 24.391 1.00 96.62 107 GLU A N 1
ATOM 826 C CA . GLU A 1 107 ? -8.872 -8.064 24.353 1.00 96.62 107 GLU A CA 1
ATOM 827 C C . GLU A 1 107 ? -7.618 -7.868 23.489 1.00 96.62 107 GLU A C 1
ATOM 829 O O . GLU A 1 107 ? -6.786 -8.771 23.435 1.00 96.62 107 GLU A O 1
ATOM 834 N N . GLY A 1 108 ? -7.455 -6.702 22.850 1.00 97.19 108 GLY A N 1
ATOM 835 C CA . GLY A 1 108 ? -6.290 -6.386 22.023 1.00 97.19 108 GLY A CA 1
ATOM 836 C C . GLY A 1 108 ? -6.359 -6.988 20.623 1.00 97.19 108 GLY A C 1
ATOM 837 O O . GLY A 1 108 ? -5.340 -7.427 20.104 1.00 97.19 108 GLY A O 1
ATOM 838 N N . GLN A 1 109 ? -7.552 -7.055 20.025 1.00 98.00 109 GLN A N 1
ATOM 839 C CA . GLN A 1 109 ? -7.750 -7.551 18.661 1.00 98.00 109 GLN A CA 1
ATOM 840 C C . GLN A 1 109 ? -8.320 -6.440 17.781 1.00 98.00 109 GLN A C 1
ATOM 842 O O . GLN A 1 109 ? -9.294 -5.802 18.168 1.00 98.00 109 GLN A O 1
ATOM 847 N N . LEU A 1 110 ? -7.751 -6.218 16.594 1.00 98.19 110 LEU A N 1
ATOM 848 C CA . LEU A 1 110 ? -8.344 -5.329 15.593 1.00 98.19 110 LEU A CA 1
ATOM 849 C C . LEU A 1 110 ? -9.274 -6.135 14.685 1.00 98.19 110 LEU A C 1
ATOM 851 O O . LEU A 1 110 ? -8.815 -7.005 13.942 1.00 98.19 110 LEU A O 1
ATOM 855 N N . ILE A 1 111 ? -10.572 -5.857 14.762 1.00 98.31 111 ILE A N 1
ATOM 856 C CA . ILE A 1 111 ? -11.610 -6.637 14.087 1.00 98.31 111 ILE A CA 1
ATOM 857 C C . ILE A 1 111 ? -12.528 -5.708 13.298 1.00 98.31 111 ILE A C 1
ATOM 859 O O . ILE A 1 111 ? -13.000 -4.700 13.824 1.00 98.31 111 ILE A O 1
ATOM 863 N N . LEU A 1 112 ? -12.798 -6.073 12.046 1.00 98.44 112 LEU A N 1
ATOM 864 C CA . LEU A 1 112 ? -13.849 -5.492 11.220 1.00 98.44 112 LEU A CA 1
ATOM 865 C C . LEU A 1 112 ? -15.111 -6.349 11.346 1.00 98.44 112 LEU A C 1
ATOM 867 O O . LEU A 1 112 ? -15.104 -7.536 11.012 1.00 98.44 112 LEU A O 1
ATOM 871 N N . TYR A 1 113 ? -16.190 -5.724 11.797 1.00 97.88 113 TYR A N 1
ATOM 872 C CA . TYR A 1 113 ? -17.522 -6.302 11.871 1.00 97.88 113 TYR A CA 1
ATOM 873 C C . TYR A 1 113 ? -18.425 -5.697 10.800 1.00 97.88 113 TYR A C 1
ATOM 875 O O . TYR A 1 113 ? -18.363 -4.488 10.560 1.00 97.88 113 TYR A O 1
ATOM 883 N N . ASP A 1 114 ? -19.291 -6.512 10.204 1.00 95.56 114 ASP A N 1
ATOM 884 C CA . ASP A 1 114 ? -20.384 -6.014 9.370 1.00 95.56 114 ASP A CA 1
ATOM 885 C C . ASP A 1 114 ? -21.473 -5.321 10.212 1.00 95.56 114 ASP A C 1
ATOM 887 O O . ASP A 1 114 ? -21.419 -5.277 11.447 1.00 95.56 114 ASP A O 1
ATOM 891 N N . SER A 1 115 ? -22.486 -4.775 9.541 1.00 94.38 115 SER A N 1
ATOM 892 C CA . SER A 1 115 ? -23.610 -4.081 10.178 1.00 94.38 115 SER A CA 1
ATOM 893 C C . SER A 1 115 ? -24.501 -4.988 11.041 1.00 94.38 115 SER A C 1
ATOM 895 O O . SER A 1 115 ? -25.288 -4.485 11.842 1.00 94.38 115 SER A O 1
ATOM 897 N N . GLN A 1 116 ? -24.366 -6.315 10.926 1.00 95.62 116 GLN A N 1
ATOM 898 C CA . GLN A 1 116 ? -25.053 -7.306 11.762 1.00 95.62 116 GLN A CA 1
ATOM 899 C C . GLN A 1 116 ? -24.193 -7.768 12.950 1.00 95.62 116 GLN A C 1
ATOM 901 O O . GLN A 1 116 ? -24.663 -8.532 13.794 1.00 95.62 116 GLN A O 1
ATOM 906 N N . GLY A 1 117 ? -22.946 -7.300 13.042 1.00 96.06 117 GLY A N 1
ATOM 907 C CA . GLY A 1 117 ? -22.000 -7.674 14.086 1.00 96.06 117 GLY A CA 1
ATOM 908 C C . GLY A 1 117 ? -21.234 -8.969 13.807 1.00 96.06 117 GLY A C 1
ATOM 909 O O . GLY A 1 117 ? -20.580 -9.474 14.721 1.00 96.06 117 GLY A O 1
ATOM 910 N N . GLN A 1 118 ? -21.278 -9.514 12.588 1.00 97.25 118 GLN A N 1
ATOM 911 C CA . GLN A 1 118 ? -20.447 -10.657 12.210 1.00 97.25 118 GLN A CA 1
ATOM 912 C C . GLN A 1 118 ? -19.027 -10.204 11.883 1.00 97.25 118 GLN A C 1
ATOM 914 O O . GLN A 1 118 ? -18.818 -9.160 11.269 1.00 97.25 118 GLN A O 1
ATOM 919 N N . GLN A 1 119 ? -18.035 -10.998 12.282 1.00 97.31 119 GLN A N 1
ATOM 920 C CA . GLN A 1 119 ? -16.638 -10.733 11.950 1.00 97.31 119 GLN A CA 1
ATOM 921 C C . GLN A 1 119 ? -16.396 -10.969 10.452 1.00 97.31 119 GLN A C 1
ATOM 923 O O . GLN A 1 119 ? -16.473 -12.103 9.983 1.00 97.31 119 GLN A O 1
ATOM 928 N N . VAL A 1 120 ? -16.029 -9.909 9.733 1.00 96.50 120 VAL A N 1
ATOM 929 C CA . VAL A 1 120 ? -15.648 -9.952 8.310 1.00 96.50 120 VAL A CA 1
ATOM 930 C C . VAL A 1 120 ? -14.148 -10.174 8.161 1.00 96.50 120 VAL A C 1
ATOM 932 O O . VAL A 1 120 ? -13.705 -10.931 7.302 1.00 96.50 120 VAL A O 1
ATOM 935 N N . TRP A 1 121 ? -13.357 -9.521 9.011 1.00 97.25 121 TRP A N 1
ATOM 936 C CA . TRP A 1 121 ? -11.900 -9.585 8.968 1.00 97.25 121 TRP A CA 1
ATOM 937 C C . TRP A 1 121 ? -11.300 -9.318 10.350 1.00 97.25 121 TRP A C 1
ATOM 939 O O . TRP A 1 121 ? -11.901 -8.639 11.183 1.00 97.25 121 TRP A O 1
ATOM 949 N N . LYS A 1 122 ? -10.100 -9.844 10.592 1.00 96.62 122 LYS A N 1
ATOM 950 C CA . LYS A 1 122 ? -9.320 -9.615 11.808 1.00 96.62 122 LYS A CA 1
ATOM 951 C C . LYS A 1 122 ? -7.833 -9.540 11.458 1.00 96.62 122 LYS A C 1
ATOM 953 O O . LYS A 1 122 ? -7.353 -10.359 10.677 1.00 96.62 122 LYS A O 1
ATOM 958 N N . ALA A 1 123 ? -7.114 -8.606 12.079 1.00 97.06 123 ALA A N 1
ATOM 959 C CA . ALA A 1 123 ? -5.659 -8.543 11.978 1.00 97.06 123 ALA A CA 1
ATOM 960 C C . ALA A 1 123 ? -5.015 -9.775 12.636 1.00 97.06 123 ALA A C 1
ATOM 962 O O . ALA A 1 123 ? -5.355 -10.131 13.769 1.00 97.06 123 ALA A O 1
ATOM 963 N N . ASP A 1 124 ? -4.081 -10.417 11.937 1.00 96.75 124 ASP A N 1
ATOM 964 C CA . ASP A 1 124 ? -3.342 -11.559 12.472 1.00 96.75 124 ASP A CA 1
ATOM 965 C C . ASP A 1 124 ? -2.140 -11.086 13.296 1.00 96.75 124 ASP A C 1
ATOM 967 O O . ASP A 1 124 ? -1.126 -10.662 12.750 1.00 96.75 124 ASP A O 1
ATOM 971 N N . THR A 1 125 ? -2.275 -11.148 14.619 1.00 96.31 125 THR A N 1
ATOM 972 C CA . THR A 1 125 ? -1.224 -10.812 15.590 1.00 96.31 125 THR A CA 1
ATOM 973 C C . THR A 1 125 ? -0.518 -12.054 16.142 1.00 96.31 125 THR A C 1
ATOM 975 O O . THR A 1 125 ? 0.088 -11.986 17.207 1.00 96.31 125 THR A O 1
ATOM 978 N N . GLY A 1 126 ? -0.657 -13.231 15.514 1.00 93.75 126 GLY A N 1
ATOM 979 C CA . GLY A 1 126 ? -0.022 -14.461 16.006 1.00 93.75 126 GLY A CA 1
ATOM 980 C C . GLY A 1 126 ? -0.548 -14.945 17.367 1.00 93.75 126 GLY A C 1
ATOM 981 O O . GLY A 1 126 ? 0.143 -15.670 18.077 1.00 93.75 126 GLY A O 1
ATOM 982 N N . ASN A 1 127 ? -1.779 -14.565 17.730 1.00 89.06 127 ASN A N 1
ATOM 983 C CA . ASN A 1 127 ? -2.395 -14.742 19.059 1.00 89.06 127 ASN A CA 1
ATOM 984 C C . ASN A 1 127 ? -1.784 -13.893 20.183 1.00 89.06 127 ASN A C 1
ATOM 986 O O . ASN A 1 127 ? -2.144 -14.076 21.348 1.00 89.06 127 ASN A O 1
ATOM 990 N N . GLU A 1 128 ? -0.916 -12.942 19.854 1.00 95.31 128 GLU A N 1
ATOM 991 C CA . GLU A 1 128 ? -0.424 -11.967 20.815 1.00 95.31 128 GLU A CA 1
ATOM 992 C C . GLU A 1 128 ? -1.447 -10.853 21.043 1.00 95.31 128 GLU A C 1
ATOM 994 O O . GLU A 1 128 ? -2.287 -10.541 20.189 1.00 95.31 128 GLU A O 1
ATOM 999 N N . ARG A 1 129 ? -1.389 -10.263 22.238 1.00 95.88 129 ARG A N 1
ATOM 1000 C CA . ARG A 1 129 ? -2.321 -9.229 22.676 1.00 95.88 129 ARG A CA 1
ATOM 1001 C C . ARG A 1 129 ? -1.757 -7.849 22.372 1.00 95.88 129 ARG A C 1
ATOM 1003 O O . ARG A 1 129 ? -0.792 -7.417 22.998 1.00 95.88 129 ARG A O 1
ATOM 1010 N N . THR A 1 130 ? -2.435 -7.125 21.490 1.00 97.19 130 THR A N 1
ATOM 1011 C CA . THR A 1 130 ? -2.167 -5.708 21.257 1.00 97.19 130 THR A CA 1
ATOM 1012 C C . THR A 1 130 ? -2.473 -4.891 22.515 1.00 97.19 130 THR A C 1
ATOM 1014 O O . THR A 1 130 ? -3.520 -5.060 23.142 1.00 97.19 130 THR A O 1
ATOM 1017 N N . ALA A 1 131 ? -1.562 -3.994 22.885 1.00 96.69 131 ALA A N 1
ATOM 1018 C CA . ALA A 1 131 ? -1.751 -2.990 23.925 1.00 96.69 131 ALA A CA 1
ATOM 1019 C C . ALA A 1 131 ? -2.379 -1.707 23.361 1.00 96.69 131 ALA A C 1
ATOM 1021 O O . ALA A 1 131 ? -3.201 -1.081 24.029 1.00 96.69 131 ALA A O 1
ATOM 1022 N N . CYS A 1 132 ? -2.014 -1.328 22.135 1.00 97.06 132 CYS A N 1
ATOM 1023 C CA . CYS A 1 132 ? -2.546 -0.156 21.447 1.00 97.06 132 CYS A CA 1
ATOM 1024 C C . CYS A 1 132 ? -2.294 -0.216 19.931 1.00 97.06 132 CYS A C 1
ATOM 1026 O O . CYS A 1 132 ? -1.552 -1.071 19.446 1.00 97.06 132 CYS A O 1
ATOM 1028 N N . ALA A 1 133 ? -2.865 0.729 19.186 1.00 98.12 133 ALA A N 1
ATOM 1029 C CA . ALA A 1 133 ? -2.560 0.934 17.774 1.00 98.12 133 ALA A CA 1
ATOM 1030 C C . ALA A 1 133 ? -2.079 2.366 17.492 1.00 98.12 133 ALA A C 1
ATOM 1032 O O . ALA A 1 133 ? -2.283 3.287 18.294 1.00 98.12 133 ALA A O 1
ATOM 1033 N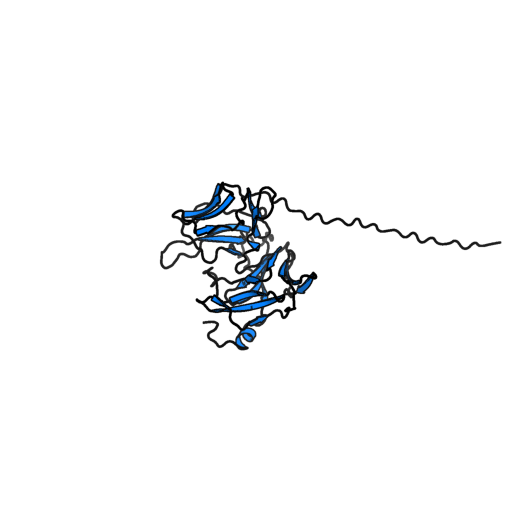 N . ALA A 1 134 ? -1.450 2.558 16.334 1.00 97.69 134 ALA A N 1
ATOM 1034 C CA . ALA A 1 134 ? -1.046 3.871 15.849 1.00 97.69 134 ALA A CA 1
ATOM 1035 C C . ALA A 1 134 ? -1.117 3.956 14.319 1.00 97.69 134 ALA A C 1
ATOM 1037 O O . ALA A 1 134 ? -0.762 3.012 13.614 1.00 97.69 134 ALA A O 1
ATOM 1038 N N . MET A 1 135 ? -1.531 5.122 13.823 1.00 97.94 135 MET A N 1
ATOM 1039 C CA . MET A 1 135 ? -1.338 5.529 12.434 1.00 97.94 135 MET A CA 1
ATOM 1040 C C . MET A 1 135 ? -0.040 6.341 12.365 1.00 97.94 135 MET A C 1
ATOM 1042 O O . MET A 1 135 ? 0.028 7.426 12.938 1.00 97.94 135 MET A O 1
ATOM 1046 N N . LEU A 1 136 ? 1.012 5.807 11.744 1.00 97.25 136 LEU A N 1
ATOM 1047 C CA . LEU A 1 136 ? 2.314 6.481 11.675 1.00 97.25 136 LEU A CA 1
ATOM 1048 C C . LEU A 1 136 ? 2.370 7.485 10.517 1.00 97.25 136 LEU A C 1
ATOM 1050 O O . LEU A 1 136 ? 1.698 7.310 9.502 1.00 97.25 136 LEU A O 1
ATOM 1054 N N . ASP A 1 137 ? 3.237 8.494 10.633 1.00 95.94 137 ASP A N 1
ATOM 1055 C CA . ASP A 1 137 ? 3.456 9.504 9.580 1.00 95.94 137 ASP A CA 1
ATOM 1056 C C . ASP A 1 137 ? 4.127 8.947 8.316 1.00 95.94 137 ASP A C 1
ATOM 1058 O O . ASP A 1 137 ? 4.160 9.617 7.290 1.00 95.94 137 ASP A O 1
ATOM 1062 N N . SER A 1 138 ? 4.626 7.709 8.362 1.00 96.25 138 SER A N 1
ATOM 1063 C CA . SER A 1 138 ? 5.047 6.973 7.166 1.00 96.25 138 SER A CA 1
ATOM 1064 C C . SER A 1 138 ? 3.869 6.451 6.336 1.00 96.25 138 SER A C 1
ATOM 1066 O O . SER A 1 138 ? 4.067 6.013 5.208 1.00 96.25 138 SER A O 1
ATOM 1068 N N . GLY A 1 139 ? 2.651 6.449 6.886 1.00 97.19 139 GLY A N 1
ATOM 1069 C CA . GLY A 1 139 ? 1.502 5.763 6.298 1.00 97.19 139 GLY A CA 1
ATOM 1070 C C . GLY A 1 139 ? 1.367 4.304 6.745 1.00 97.19 139 GLY A C 1
ATOM 1071 O O . GLY A 1 139 ? 0.482 3.601 6.265 1.00 97.19 139 GLY A O 1
ATOM 1072 N N . ASN A 1 140 ? 2.202 3.836 7.681 1.00 98.19 140 ASN A N 1
ATOM 1073 C CA . ASN A 1 140 ? 2.078 2.495 8.249 1.00 98.19 140 ASN A CA 1
ATOM 1074 C C . ASN A 1 140 ? 1.111 2.495 9.446 1.00 98.19 140 ASN A C 1
ATOM 1076 O O . ASN A 1 140 ? 1.379 3.127 10.469 1.00 98.19 140 ASN A O 1
ATOM 1080 N N . PHE A 1 141 ? -0.001 1.770 9.340 1.00 98.31 141 PHE A N 1
ATOM 1081 C CA . PHE A 1 141 ? -0.854 1.451 10.483 1.00 98.31 141 PHE A CA 1
ATOM 1082 C C . PHE A 1 141 ? -0.291 0.243 11.238 1.00 98.31 141 PHE A C 1
ATOM 1084 O O . PHE A 1 141 ? -0.053 -0.802 10.628 1.00 98.31 141 PHE A O 1
ATOM 1091 N N . VAL A 1 142 ? -0.089 0.371 12.552 1.00 98.12 142 VAL A N 1
ATOM 1092 C CA . VAL A 1 142 ? 0.582 -0.648 13.375 1.00 98.12 142 VAL A CA 1
ATOM 1093 C C . VAL A 1 142 ? -0.226 -1.030 14.612 1.00 98.12 142 VAL A C 1
ATOM 1095 O O . VAL A 1 142 ? -0.875 -0.188 15.236 1.00 98.12 142 VAL A O 1
ATOM 1098 N N . LEU A 1 143 ? -0.140 -2.308 14.988 1.00 98.25 143 LEU A N 1
ATOM 1099 C CA . LEU A 1 143 ? -0.593 -2.840 16.272 1.00 98.25 143 LEU A CA 1
ATOM 1100 C C . LEU A 1 143 ? 0.627 -3.163 17.135 1.00 98.25 143 LEU A C 1
ATOM 1102 O O . LEU A 1 143 ? 1.524 -3.882 16.696 1.00 98.25 143 LEU A O 1
ATOM 1106 N N . LEU A 1 144 ? 0.648 -2.641 18.358 1.00 96.94 144 LEU A N 1
ATOM 1107 C CA . LEU A 1 144 ? 1.799 -2.674 19.257 1.00 96.94 144 LEU A CA 1
ATOM 1108 C C . LEU A 1 144 ? 1.491 -3.488 20.510 1.00 96.94 144 LEU A C 1
ATOM 1110 O O . LEU A 1 144 ? 0.391 -3.383 21.057 1.00 96.94 144 LEU A O 1
ATOM 1114 N N . ASP A 1 145 ? 2.457 -4.257 20.997 1.00 95.19 145 ASP A N 1
ATOM 1115 C CA . ASP A 1 145 ? 2.395 -4.846 22.336 1.00 95.19 145 ASP A CA 1
ATOM 1116 C C . ASP A 1 145 ? 2.782 -3.826 23.432 1.00 95.19 145 ASP A C 1
ATOM 1118 O O . ASP A 1 145 ? 3.069 -2.654 23.170 1.00 95.19 145 ASP A O 1
ATOM 1122 N N . ALA A 1 146 ? 2.798 -4.265 24.694 1.00 93.31 146 ALA A N 1
ATOM 1123 C CA . ALA A 1 146 ? 3.173 -3.407 25.822 1.00 93.31 146 ALA A CA 1
ATOM 1124 C C . ALA A 1 146 ? 4.659 -2.988 25.816 1.00 93.31 146 ALA A C 1
ATOM 1126 O O . ALA A 1 146 ? 5.021 -2.018 26.480 1.00 93.31 146 ALA A O 1
ATOM 1127 N N . ALA A 1 147 ? 5.511 -3.701 25.075 1.00 93.19 147 ALA A N 1
ATOM 1128 C CA . ALA A 1 147 ? 6.921 -3.388 24.871 1.00 93.19 147 ALA A CA 1
ATOM 1129 C C . ALA A 1 147 ? 7.161 -2.534 23.608 1.00 93.19 147 ALA A C 1
ATOM 1131 O O . ALA A 1 147 ? 8.312 -2.273 23.260 1.00 93.19 147 ALA A O 1
ATOM 1132 N N . SER A 1 148 ? 6.094 -2.052 22.955 1.00 92.50 148 SER A N 1
ATOM 1133 C CA . SER A 1 148 ? 6.143 -1.301 21.691 1.00 92.50 148 SER A CA 1
ATOM 1134 C C . SER A 1 148 ? 6.737 -2.091 20.516 1.00 92.50 148 SER A C 1
ATOM 1136 O O . SER A 1 148 ? 7.263 -1.507 19.568 1.00 92.50 148 SER A O 1
ATOM 1138 N N . ILE A 1 149 ? 6.645 -3.420 20.558 1.00 93.69 149 ILE A N 1
ATOM 1139 C CA . ILE A 1 149 ? 6.969 -4.305 19.440 1.00 93.69 149 ILE A CA 1
ATOM 1140 C C . ILE A 1 149 ? 5.777 -4.373 18.487 1.00 93.69 149 ILE A C 1
ATOM 1142 O O . ILE A 1 149 ? 4.621 -4.432 18.911 1.00 93.69 149 ILE A O 1
ATOM 1146 N N . TYR A 1 150 ? 6.061 -4.357 17.184 1.00 95.44 150 TYR A N 1
ATOM 1147 C CA . TYR A 1 150 ? 5.038 -4.436 16.145 1.00 95.44 150 TYR A CA 1
ATOM 1148 C C . TYR A 1 150 ? 4.541 -5.880 16.054 1.00 95.44 150 TYR A C 1
ATOM 1150 O O . TYR A 1 150 ? 5.291 -6.770 15.659 1.00 95.44 150 TYR A O 1
ATOM 1158 N N . LEU A 1 151 ? 3.275 -6.100 16.403 1.00 97.19 151 LEU A N 1
ATOM 1159 C CA . LEU A 1 151 ? 2.602 -7.395 16.261 1.00 97.19 151 LEU A CA 1
ATOM 1160 C C . LEU A 1 151 ? 1.978 -7.563 14.876 1.00 97.19 151 LEU A C 1
ATOM 1162 O O . LEU A 1 151 ? 1.851 -8.671 14.367 1.00 97.19 151 LEU A O 1
ATOM 1166 N N . TRP A 1 152 ? 1.559 -6.449 14.282 1.00 97.94 152 TRP A N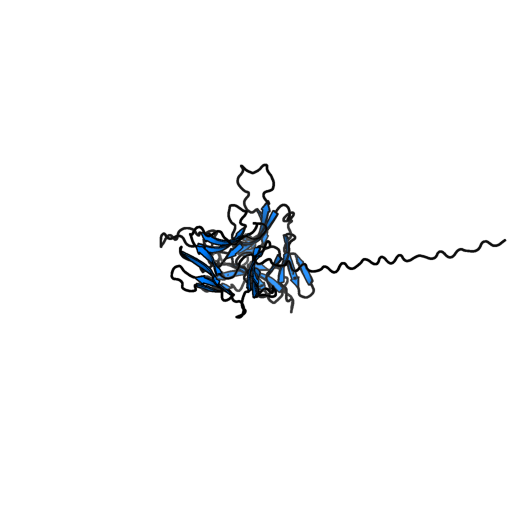 1
ATOM 1167 C CA . TRP A 1 152 ? 0.986 -6.384 12.946 1.00 97.94 152 TRP A CA 1
ATOM 1168 C C . TRP A 1 152 ? 1.258 -5.003 12.360 1.00 97.94 152 TRP A C 1
ATOM 1170 O O . TRP A 1 152 ? 1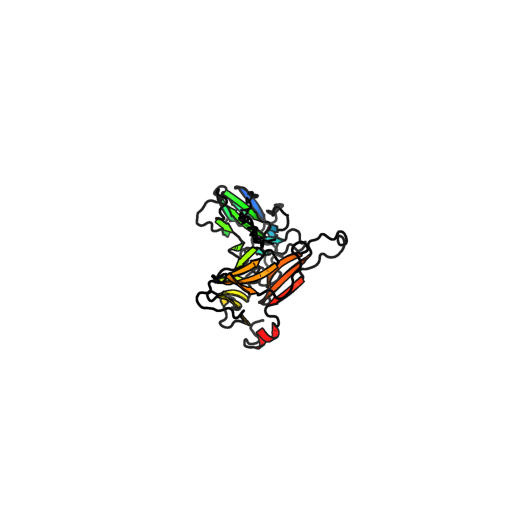.227 -4.001 13.080 1.00 97.94 152 TRP A O 1
ATOM 1180 N N . GLU A 1 153 ? 1.490 -4.937 11.055 1.00 97.12 153 GLU A N 1
ATOM 1181 C CA . GLU A 1 153 ? 1.689 -3.681 10.342 1.00 97.12 153 GLU A CA 1
ATOM 1182 C C . GLU A 1 153 ? 1.119 -3.761 8.919 1.00 97.12 153 GLU A C 1
ATOM 1184 O O . GLU A 1 153 ? 1.276 -4.766 8.219 1.00 97.12 153 GLU A O 1
ATOM 1189 N N . SER A 1 154 ? 0.485 -2.679 8.468 1.00 98.06 154 SER A N 1
ATOM 1190 C CA . SER A 1 154 ? -0.091 -2.587 7.118 1.00 98.06 154 SER A CA 1
ATOM 1191 C C . SER A 1 154 ? 0.967 -2.740 6.021 1.00 98.06 154 SER A C 1
ATOM 1193 O O . SER A 1 154 ? 0.709 -3.336 4.977 1.00 98.06 154 SER A O 1
ATOM 1195 N N . PHE A 1 155 ? 2.198 -2.289 6.284 1.00 97.69 155 PHE A N 1
ATOM 1196 C CA . PHE A 1 155 ? 3.306 -2.345 5.332 1.00 97.69 155 PHE A CA 1
ATOM 1197 C C . PHE A 1 155 ? 3.737 -3.768 4.951 1.00 97.69 155 PHE A C 1
ATOM 1199 O O . PHE A 1 155 ? 4.328 -3.956 3.886 1.00 97.69 155 PHE A O 1
ATOM 1206 N N . ARG A 1 156 ? 3.419 -4.777 5.773 1.00 96.31 156 ARG A N 1
ATOM 1207 C CA . ARG A 1 156 ? 3.685 -6.197 5.471 1.00 96.31 156 ARG A CA 1
ATOM 1208 C C . ARG A 1 156 ? 2.647 -6.819 4.546 1.00 96.31 156 ARG A C 1
ATOM 1210 O O . ARG A 1 156 ? 2.885 -7.906 4.027 1.00 96.31 156 ARG A O 1
ATOM 1217 N N . LEU A 1 157 ? 1.521 -6.142 4.343 1.00 95.50 157 LEU A N 1
ATOM 1218 C CA . LEU A 1 157 ? 0.395 -6.594 3.534 1.00 95.50 157 LEU A CA 1
ATOM 1219 C C . LEU A 1 157 ? 0.034 -5.512 2.506 1.00 95.50 157 LEU A C 1
ATOM 1221 O O . LEU A 1 157 ? -1.062 -4.958 2.575 1.00 95.50 157 LEU A O 1
ATOM 1225 N N . PRO A 1 158 ? 0.951 -5.150 1.591 1.00 96.06 158 PRO A N 1
ATOM 1226 C CA . PRO A 1 158 ? 0.671 -4.119 0.602 1.00 96.06 158 PRO A CA 1
ATOM 1227 C C . PRO A 1 158 ? -0.464 -4.533 -0.343 1.00 96.06 158 PRO A C 1
ATOM 1229 O O . PRO A 1 158 ? -0.758 -5.716 -0.510 1.00 96.06 158 PRO A O 1
ATOM 1232 N N . THR A 1 159 ? -1.076 -3.534 -0.978 1.00 96.38 159 THR A N 1
ATOM 1233 C CA . THR A 1 159 ? -2.133 -3.723 -1.984 1.00 96.38 159 THR A CA 1
ATOM 1234 C C . THR A 1 159 ? -1.595 -3.399 -3.374 1.00 96.38 159 THR A C 1
ATOM 1236 O O . THR A 1 159 ? -0.773 -4.142 -3.897 1.00 96.38 159 THR A O 1
ATOM 1239 N N . ASP A 1 160 ? -1.992 -2.277 -3.966 1.00 97.31 160 ASP A N 1
ATOM 1240 C CA . ASP A 1 160 ? -1.473 -1.795 -5.245 1.00 97.31 160 ASP A CA 1
ATOM 1241 C C . ASP A 1 160 ? -0.263 -0.865 -5.071 1.00 97.31 160 ASP A C 1
ATOM 1243 O O . ASP A 1 160 ? 0.476 -0.633 -6.025 1.00 97.31 160 ASP A O 1
ATOM 1247 N N . THR A 1 161 ? -0.041 -0.360 -3.855 1.00 98.19 161 THR A N 1
ATOM 1248 C CA . THR A 1 161 ? 0.871 0.749 -3.541 1.00 98.19 161 THR A CA 1
ATOM 1249 C C . THR A 1 161 ? 1.989 0.329 -2.599 1.00 98.19 161 THR A C 1
ATOM 1251 O O . THR A 1 161 ? 1.794 -0.484 -1.694 1.00 98.19 161 THR A O 1
ATOM 1254 N N . ILE A 1 162 ? 3.151 0.949 -2.788 1.00 98.31 162 ILE A N 1
ATOM 1255 C CA . ILE A 1 162 ? 4.260 1.003 -1.843 1.00 98.31 162 ILE A CA 1
ATOM 1256 C C . ILE A 1 162 ? 4.557 2.470 -1.486 1.00 98.31 162 ILE A C 1
ATOM 1258 O O . ILE A 1 162 ? 4.528 3.352 -2.352 1.00 98.31 162 ILE A O 1
ATOM 1262 N N . LEU A 1 163 ? 4.836 2.737 -0.209 1.00 98.38 163 LEU A N 1
ATOM 1263 C CA . LEU A 1 163 ? 5.128 4.075 0.326 1.00 98.38 163 LEU A CA 1
ATOM 1264 C C . LEU A 1 163 ? 6.592 4.231 0.770 1.00 98.38 163 LEU A C 1
ATOM 1266 O O . LEU A 1 163 ? 7.268 3.224 0.994 1.00 98.38 163 LEU A O 1
ATOM 1270 N N . PRO A 1 164 ? 7.099 5.470 0.921 1.00 97.25 164 PRO A N 1
ATOM 1271 C CA . PRO A 1 164 ? 8.407 5.709 1.523 1.00 97.25 164 PRO A CA 1
ATOM 1272 C C . PRO A 1 164 ? 8.548 5.022 2.890 1.00 97.25 164 PRO A C 1
ATOM 1274 O O . PRO A 1 164 ? 7.621 5.004 3.699 1.00 97.25 164 PRO A O 1
ATOM 1277 N N . GLY A 1 165 ? 9.707 4.412 3.123 1.00 96.62 165 GLY A N 1
ATOM 1278 C CA . GLY A 1 165 ? 9.999 3.605 4.309 1.00 96.62 165 GLY A CA 1
ATOM 1279 C C . GLY A 1 165 ? 9.519 2.148 4.224 1.00 96.62 165 GLY A C 1
ATOM 1280 O O . GLY A 1 165 ? 9.870 1.342 5.090 1.00 96.62 165 GLY A O 1
ATOM 1281 N N . GLN A 1 166 ? 8.756 1.775 3.191 1.00 98.12 166 GLN A N 1
ATOM 1282 C CA . GLN A 1 166 ? 8.242 0.419 3.007 1.00 98.12 166 GLN A CA 1
ATOM 1283 C C . GLN A 1 166 ? 9.197 -0.469 2.199 1.00 98.12 166 GLN A C 1
ATOM 1285 O O . GLN A 1 166 ? 9.970 -0.019 1.349 1.00 98.12 166 GLN A O 1
ATOM 1290 N N . ARG A 1 167 ? 9.102 -1.778 2.449 1.00 97.81 167 ARG A N 1
ATOM 1291 C CA . ARG A 1 167 ? 9.806 -2.824 1.706 1.00 97.81 167 ARG A CA 1
ATOM 1292 C C . ARG A 1 167 ? 8.821 -3.842 1.147 1.00 97.81 167 ARG A C 1
ATOM 1294 O O . ARG A 1 167 ? 7.939 -4.303 1.870 1.00 97.81 167 ARG A O 1
ATOM 1301 N N . LEU A 1 168 ? 9.019 -4.247 -0.104 1.00 97.88 168 LEU A N 1
ATOM 1302 C CA . LEU A 1 168 ? 8.404 -5.445 -0.667 1.00 97.88 168 LEU A CA 1
ATOM 1303 C C . LEU A 1 168 ? 9.413 -6.591 -0.574 1.00 97.88 168 LEU A C 1
ATOM 1305 O O . LEU A 1 168 ? 10.373 -6.666 -1.342 1.00 97.88 168 LEU A O 1
ATOM 1309 N N . TYR A 1 169 ? 9.196 -7.469 0.399 1.00 95.38 169 TYR A N 1
ATOM 1310 C CA . TYR A 1 169 ? 10.044 -8.634 0.636 1.00 95.38 169 TYR A CA 1
ATOM 1311 C C . TYR A 1 169 ? 9.920 -9.669 -0.484 1.00 95.38 169 TYR A C 1
ATOM 1313 O O . TYR A 1 169 ? 8.993 -9.619 -1.293 1.00 95.38 169 TYR A O 1
ATOM 1321 N N . LYS A 1 170 ? 10.821 -10.657 -0.498 1.00 92.44 170 LYS A N 1
ATOM 1322 C CA . LYS A 1 170 ? 10.702 -11.831 -1.374 1.00 92.44 170 LYS A CA 1
ATOM 1323 C C . LYS A 1 170 ? 9.309 -12.462 -1.294 1.00 92.44 170 LYS A C 1
ATOM 1325 O O . LYS A 1 170 ? 8.723 -12.559 -0.219 1.00 92.44 170 LYS A O 1
ATOM 1330 N N . ASP A 1 171 ? 8.808 -12.902 -2.443 1.00 92.75 171 ASP A N 1
ATOM 1331 C CA . ASP A 1 171 ? 7.423 -13.339 -2.678 1.00 92.75 171 ASP A CA 1
ATOM 1332 C C . ASP A 1 171 ? 6.339 -12.276 -2.472 1.00 92.75 171 ASP A C 1
ATOM 1334 O O . ASP A 1 171 ? 5.178 -12.542 -2.784 1.00 92.75 171 ASP A O 1
ATOM 1338 N N . GLY A 1 172 ? 6.699 -11.079 -2.015 1.00 95.75 172 GLY A N 1
ATOM 1339 C CA . GLY A 1 172 ? 5.804 -9.941 -1.951 1.00 95.75 172 GLY A CA 1
ATOM 1340 C C . GLY A 1 172 ? 5.325 -9.549 -3.343 1.00 95.75 172 GLY A C 1
ATOM 1341 O O . GLY A 1 172 ? 6.052 -9.648 -4.341 1.00 95.75 172 GLY A O 1
ATOM 1342 N N . GLN A 1 173 ? 4.080 -9.096 -3.402 1.00 96.88 173 GLN A N 1
ATOM 1343 C CA . GLN A 1 173 ? 3.442 -8.659 -4.630 1.00 96.88 173 GLN A CA 1
ATOM 1344 C C . GLN A 1 173 ? 2.626 -7.393 -4.400 1.00 96.88 173 GLN A C 1
ATOM 1346 O O . GLN A 1 173 ? 2.095 -7.199 -3.310 1.00 96.88 173 GLN A O 1
ATOM 1351 N N . LEU A 1 174 ? 2.523 -6.570 -5.441 1.00 98.31 174 LEU A N 1
ATOM 1352 C CA . LEU A 1 174 ? 1.523 -5.516 -5.544 1.00 98.31 174 LEU A CA 1
ATOM 1353 C C . LEU A 1 174 ? 0.506 -5.927 -6.605 1.00 98.31 174 LEU A C 1
ATOM 1355 O O . LEU A 1 174 ? 0.902 -6.345 -7.697 1.00 98.31 174 LEU A O 1
ATOM 1359 N N . ILE A 1 175 ? -0.779 -5.807 -6.296 1.00 97.06 175 ILE A N 1
ATOM 1360 C CA . ILE A 1 175 ? -1.883 -6.132 -7.204 1.00 97.06 175 ILE A CA 1
ATOM 1361 C C . ILE A 1 175 ? -2.699 -4.854 -7.391 1.00 97.06 175 ILE A C 1
ATOM 1363 O O . ILE A 1 175 ? -3.140 -4.291 -6.390 1.00 97.06 175 ILE A O 1
ATOM 1367 N N . PRO A 1 176 ? -2.892 -4.370 -8.631 1.00 96.50 176 PRO A N 1
ATOM 1368 C CA . PRO A 1 176 ? -3.638 -3.153 -8.868 1.00 96.50 176 PRO A CA 1
ATOM 1369 C C . PRO A 1 176 ? -5.104 -3.366 -8.526 1.00 96.50 176 PRO A C 1
ATOM 1371 O O . PRO A 1 176 ? -5.635 -4.467 -8.676 1.00 96.50 176 PRO A O 1
ATOM 1374 N N . ARG A 1 177 ? -5.785 -2.280 -8.178 1.00 93.88 177 ARG A N 1
ATOM 1375 C CA . ARG A 1 177 ? -7.246 -2.225 -8.240 1.00 93.88 177 ARG A CA 1
ATOM 1376 C C . ARG A 1 177 ? -7.744 -2.510 -9.664 1.00 93.88 177 ARG A C 1
ATOM 1378 O O . ARG A 1 177 ? -7.030 -2.285 -10.644 1.00 93.88 177 ARG A O 1
ATOM 1385 N N . ARG A 1 178 ? -8.985 -2.963 -9.807 1.00 91.75 178 ARG A N 1
ATOM 1386 C CA . ARG A 1 178 ? -9.589 -3.269 -11.110 1.00 91.75 178 ARG A CA 1
ATOM 1387 C C . ARG A 1 178 ? -9.881 -2.021 -11.941 1.00 91.75 178 ARG A C 1
ATOM 1389 O O . ARG A 1 178 ? -9.819 -2.081 -13.167 1.00 91.75 178 ARG A O 1
ATOM 1396 N N . SER A 1 179 ? -10.221 -0.916 -11.286 1.00 90.50 179 SER A N 1
ATOM 1397 C CA . SER A 1 179 ? -10.371 0.415 -11.888 1.00 90.50 179 SER A CA 1
ATOM 1398 C C . SER A 1 179 ? -10.312 1.491 -10.803 1.00 90.50 179 SER A C 1
ATOM 1400 O O . SER A 1 179 ? -10.313 1.166 -9.618 1.00 90.50 179 SER A O 1
ATOM 1402 N N . ASP A 1 180 ? -10.338 2.772 -11.170 1.00 85.06 180 ASP A N 1
ATOM 1403 C CA . ASP A 1 180 ? -10.353 3.875 -10.194 1.00 85.06 180 ASP A CA 1
ATOM 1404 C C . ASP A 1 180 ? -11.511 3.795 -9.183 1.00 85.06 180 ASP A C 1
ATOM 1406 O O . ASP A 1 180 ? -11.353 4.207 -8.034 1.00 85.06 180 ASP A O 1
ATOM 1410 N N . ALA A 1 181 ? -12.653 3.227 -9.589 1.00 83.88 181 ALA A N 1
ATOM 1411 C CA . ALA A 1 181 ? -13.851 3.087 -8.758 1.00 83.88 181 ALA A CA 1
ATOM 1412 C C . ALA A 1 181 ? -14.035 1.684 -8.145 1.00 83.88 181 ALA A C 1
ATOM 1414 O O . ALA A 1 181 ? -14.904 1.507 -7.292 1.00 83.88 181 ALA A O 1
ATOM 1415 N N . ASP A 1 182 ? -13.248 0.694 -8.573 1.00 88.62 182 ASP A N 1
ATOM 1416 C CA . ASP A 1 182 ? -13.375 -0.706 -8.158 1.00 88.62 182 ASP A CA 1
ATOM 1417 C C . ASP A 1 182 ? -12.054 -1.191 -7.558 1.00 88.62 182 ASP A C 1
ATOM 1419 O O . ASP A 1 182 ? -11.098 -1.473 -8.283 1.00 88.62 182 ASP A O 1
ATOM 1423 N N . TYR A 1 183 ? -12.030 -1.275 -6.226 1.00 91.50 183 TYR A N 1
ATOM 1424 C CA . TYR A 1 183 ? -10.870 -1.670 -5.428 1.00 91.50 183 TYR A CA 1
ATOM 1425 C C . TYR A 1 183 ? -10.621 -3.180 -5.395 1.00 91.50 183 TYR A C 1
ATOM 1427 O O . TYR A 1 183 ? -9.627 -3.589 -4.801 1.00 91.50 183 TYR A O 1
ATOM 1435 N N . THR A 1 184 ? -11.461 -3.996 -6.043 1.00 91.69 184 THR A N 1
ATOM 1436 C CA . THR A 1 184 ? -11.184 -5.432 -6.179 1.00 91.69 184 THR A CA 1
ATOM 1437 C C . THR A 1 184 ? -9.911 -5.672 -6.981 1.00 91.69 184 THR A C 1
ATOM 1439 O O . THR A 1 184 ? -9.489 -4.840 -7.789 1.00 91.69 184 THR A O 1
ATOM 1442 N N . ASP A 1 185 ? -9.291 -6.827 -6.765 1.00 93.75 185 ASP A N 1
ATOM 1443 C CA . ASP A 1 185 ? -8.026 -7.168 -7.408 1.00 93.75 185 ASP A CA 1
ATOM 1444 C C . ASP A 1 185 ? -8.133 -7.218 -8.947 1.00 93.75 185 ASP A C 1
ATOM 1446 O O . ASP A 1 185 ? -9.005 -7.867 -9.538 1.00 93.75 185 ASP A O 1
ATOM 1450 N N . GLY A 1 186 ? -7.199 -6.530 -9.602 1.00 94.38 186 GLY A N 1
ATOM 1451 C CA . GLY A 1 186 ? -7.107 -6.378 -11.048 1.00 94.38 186 GLY A CA 1
ATOM 1452 C C . GLY A 1 186 ? -6.394 -7.525 -11.772 1.00 94.38 186 GLY A C 1
ATOM 1453 O O . GLY A 1 186 ? -6.174 -8.618 -11.251 1.00 94.38 186 GLY A O 1
ATOM 1454 N N . ARG A 1 187 ? -6.042 -7.274 -13.041 1.00 95.12 187 ARG A N 1
ATOM 1455 C CA . ARG A 1 187 ? -5.497 -8.276 -13.982 1.00 95.12 187 ARG A CA 1
ATOM 1456 C C . ARG A 1 187 ? -3.973 -8.244 -14.125 1.00 95.12 187 ARG A C 1
ATOM 1458 O O . ARG A 1 187 ? -3.449 -8.814 -15.078 1.00 95.12 187 ARG A O 1
ATOM 1465 N N . PHE A 1 188 ? -3.258 -7.611 -13.199 1.00 96.56 188 PHE A N 1
ATOM 1466 C CA . PHE A 1 188 ? -1.795 -7.525 -13.226 1.00 96.56 188 PHE A CA 1
ATOM 1467 C C . PHE A 1 188 ? -1.209 -7.748 -11.842 1.00 96.56 188 PHE A C 1
ATOM 1469 O O . PHE A 1 188 ? -1.926 -7.762 -10.848 1.00 96.56 188 PHE A O 1
ATOM 1476 N N . GLN A 1 189 ? 0.101 -7.932 -11.778 1.00 97.25 189 GLN A N 1
ATOM 1477 C CA . GLN A 1 189 ? 0.830 -7.900 -10.522 1.00 97.25 189 GLN A CA 1
ATOM 1478 C C . GLN A 1 189 ? 2.285 -7.507 -10.755 1.00 97.25 189 GLN A C 1
ATOM 1480 O O . GLN A 1 189 ? 2.902 -7.931 -11.736 1.00 97.25 189 GLN A O 1
ATOM 1485 N N . LEU A 1 190 ? 2.844 -6.760 -9.810 1.00 98.31 190 LEU A N 1
ATOM 1486 C CA . LEU A 1 190 ? 4.284 -6.618 -9.623 1.00 98.31 190 LEU A CA 1
ATOM 1487 C C . LEU A 1 190 ? 4.714 -7.627 -8.565 1.00 98.31 190 LEU A C 1
ATOM 1489 O O . LEU A 1 190 ? 4.080 -7.710 -7.520 1.00 98.31 190 LEU A O 1
ATOM 1493 N N . ARG A 1 191 ? 5.784 -8.384 -8.798 1.00 97.31 191 ARG A N 1
ATOM 1494 C CA . ARG A 1 191 ? 6.261 -9.398 -7.854 1.00 97.31 191 ARG A CA 1
ATOM 1495 C C . ARG A 1 191 ? 7.757 -9.284 -7.620 1.00 97.31 191 ARG A C 1
ATOM 1497 O O . ARG A 1 191 ? 8.532 -9.300 -8.576 1.00 97.31 191 ARG A O 1
ATOM 1504 N N . MET A 1 192 ? 8.146 -9.261 -6.348 1.00 97.38 192 MET A N 1
ATOM 1505 C CA . MET A 1 192 ? 9.527 -9.449 -5.917 1.00 97.38 192 MET A CA 1
ATOM 1506 C C . MET A 1 192 ? 9.800 -10.954 -5.810 1.00 97.38 192 MET A C 1
ATOM 1508 O O . MET A 1 192 ? 9.352 -11.631 -4.885 1.00 97.38 192 MET A O 1
ATOM 1512 N N . GLN A 1 193 ? 10.461 -11.523 -6.812 1.00 95.19 193 GLN A N 1
ATOM 1513 C CA . GLN A 1 193 ? 10.704 -12.961 -6.901 1.00 95.19 193 GLN A CA 1
ATOM 1514 C C . GLN A 1 193 ? 11.845 -13.406 -5.969 1.00 95.19 193 GLN A C 1
ATOM 1516 O O . GLN A 1 193 ? 12.730 -12.630 -5.617 1.00 95.19 193 GLN A O 1
ATOM 1521 N N . ARG A 1 194 ? 11.842 -14.688 -5.571 1.00 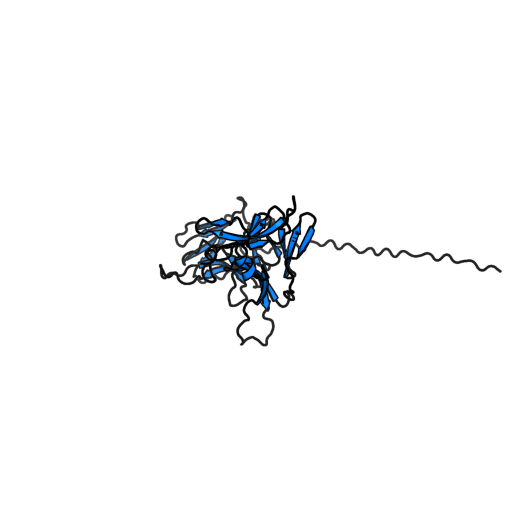92.31 194 ARG A N 1
ATOM 1522 C CA . ARG A 1 194 ? 12.873 -15.273 -4.685 1.00 92.31 194 ARG A CA 1
ATOM 1523 C C . ARG A 1 194 ? 14.282 -15.247 -5.265 1.00 92.31 194 ARG A C 1
ATOM 1525 O O . ARG A 1 194 ? 15.248 -15.262 -4.510 1.00 92.31 194 ARG A O 1
ATOM 1532 N N . ASP A 1 195 ? 14.392 -15.244 -6.586 1.00 92.75 195 ASP A N 1
ATOM 1533 C CA . ASP A 1 195 ? 15.662 -15.120 -7.296 1.00 92.75 195 ASP A CA 1
ATOM 1534 C C . ASP A 1 195 ? 16.170 -13.669 -7.330 1.00 92.75 195 ASP A C 1
ATOM 1536 O O . ASP A 1 195 ? 17.192 -13.400 -7.942 1.00 92.75 195 ASP A O 1
ATOM 1540 N N . GLY A 1 196 ? 15.484 -12.718 -6.692 1.00 94.88 196 GLY A N 1
ATOM 1541 C CA . GLY A 1 196 ? 15.882 -11.315 -6.668 1.00 94.88 196 GLY A CA 1
ATOM 1542 C C . GLY A 1 196 ? 15.440 -10.512 -7.890 1.00 94.88 196 GLY A C 1
ATOM 1543 O O . GLY A 1 196 ? 15.829 -9.352 -8.024 1.00 94.88 196 GLY A O 1
ATOM 1544 N N . ASN A 1 197 ? 14.622 -11.083 -8.777 1.00 96.31 197 ASN A N 1
ATOM 1545 C CA . ASN A 1 197 ? 14.042 -10.357 -9.902 1.00 96.31 197 ASN A CA 1
ATOM 1546 C C . ASN A 1 197 ? 12.773 -9.600 -9.486 1.00 96.31 197 ASN A C 1
ATOM 1548 O O . ASN A 1 197 ? 11.914 -10.149 -8.795 1.00 96.31 197 ASN A O 1
ATOM 1552 N N . LEU A 1 198 ? 12.610 -8.365 -9.953 1.00 97.69 198 LEU A N 1
ATOM 1553 C CA . LEU A 1 198 ? 11.353 -7.629 -9.854 1.00 97.69 198 LEU A CA 1
ATOM 1554 C C . LEU A 1 198 ? 10.630 -7.738 -11.195 1.00 97.69 198 LEU A C 1
ATOM 1556 O O . LEU A 1 198 ? 11.197 -7.389 -12.231 1.00 97.69 198 LEU A O 1
ATOM 1560 N N . VAL A 1 199 ? 9.402 -8.255 -11.198 1.00 97.38 199 VAL A N 1
ATOM 1561 C CA . VAL A 1 199 ? 8.759 -8.696 -12.443 1.00 97.38 199 VAL A CA 1
ATOM 1562 C C . VAL A 1 199 ? 7.283 -8.330 -12.488 1.00 97.38 199 VAL A C 1
ATOM 1564 O O . VAL A 1 199 ? 6.577 -8.461 -11.490 1.00 97.38 199 VAL A O 1
ATOM 1567 N N . LEU A 1 200 ? 6.817 -7.912 -13.663 1.00 97.88 200 LEU A N 1
ATOM 1568 C CA . LEU A 1 200 ? 5.424 -7.587 -13.943 1.00 97.88 200 LEU A CA 1
ATOM 1569 C C . LEU A 1 200 ? 4.756 -8.689 -14.779 1.00 97.88 200 LEU A C 1
ATOM 1571 O O . LEU A 1 200 ? 5.269 -9.091 -15.830 1.00 97.88 200 LEU A O 1
ATOM 1575 N N . TYR A 1 201 ? 3.596 -9.159 -14.317 1.00 96.31 201 TYR A N 1
ATOM 1576 C CA . TYR A 1 201 ? 2.836 -10.244 -14.941 1.00 96.31 201 TYR A CA 1
ATOM 1577 C C . TYR A 1 201 ? 1.364 -9.884 -15.148 1.00 96.31 201 TYR A C 1
ATOM 1579 O O . TYR A 1 201 ? 0.768 -9.253 -14.276 1.00 96.31 201 TYR A O 1
ATOM 1587 N N . PRO A 1 202 ? 0.736 -10.363 -16.236 1.00 95.94 202 PRO A N 1
ATOM 1588 C CA . PRO A 1 202 ? -0.712 -10.468 -16.323 1.00 95.94 202 PRO A CA 1
ATOM 1589 C C . PRO A 1 202 ? -1.237 -11.569 -15.392 1.00 95.94 202 PRO A C 1
ATOM 1591 O O . PRO A 1 202 ? -0.575 -12.586 -15.154 1.00 95.94 202 PRO A O 1
ATOM 1594 N N . VAL A 1 203 ? -2.466 -11.392 -14.923 1.00 94.62 203 VAL A N 1
ATOM 1595 C CA . VAL A 1 203 ? -3.213 -12.333 -14.088 1.00 94.62 203 VAL A CA 1
ATOM 1596 C C . VAL A 1 203 ? -4.535 -12.654 -14.778 1.00 94.62 203 VAL A C 1
ATOM 1598 O O . VAL A 1 203 ? -5.323 -11.767 -15.108 1.00 94.62 203 VAL A O 1
ATOM 1601 N N . PHE A 1 204 ? -4.796 -13.941 -14.998 1.00 91.81 204 PHE A N 1
ATOM 1602 C CA . PHE A 1 204 ? -6.036 -14.403 -15.611 1.00 91.81 204 PHE A CA 1
ATOM 1603 C C . PHE A 1 204 ? -7.169 -14.433 -14.586 1.00 91.81 204 PHE A C 1
ATOM 1605 O O . PHE A 1 204 ? -7.080 -15.130 -13.574 1.00 91.81 204 PHE A O 1
ATOM 1612 N N . LEU A 1 205 ? -8.260 -13.722 -14.869 1.00 87.75 205 LEU A N 1
ATOM 1613 C CA . LEU A 1 205 ? -9.490 -13.768 -14.079 1.00 87.75 205 LEU A CA 1
ATOM 1614 C C . LEU A 1 205 ? -10.514 -14.724 -14.723 1.00 87.75 205 LEU A C 1
ATOM 1616 O O . LEU A 1 205 ? -10.567 -14.812 -15.948 1.00 87.75 205 LEU A O 1
ATOM 1620 N N . PRO A 1 206 ? -11.341 -15.436 -13.930 1.00 89.81 206 PRO A N 1
ATOM 1621 C CA . PRO A 1 206 ? -11.422 -15.385 -12.468 1.00 89.81 206 PRO A CA 1
ATOM 1622 C C . PRO A 1 206 ? -10.459 -16.348 -11.753 1.00 89.81 206 PRO A C 1
ATOM 1624 O O . PRO A 1 206 ? -10.443 -16.379 -10.528 1.00 89.81 206 PRO A O 1
ATOM 1627 N N . THR A 1 207 ? -9.658 -17.142 -12.476 1.00 90.44 207 THR A N 1
ATOM 1628 C CA . THR A 1 207 ? -8.806 -18.191 -11.878 1.00 90.44 207 THR A CA 1
ATOM 1629 C C . THR A 1 207 ? -7.668 -17.650 -11.011 1.00 90.44 207 THR A C 1
ATOM 1631 O O . THR A 1 207 ? -7.028 -18.429 -10.311 1.00 90.44 207 THR A O 1
ATOM 1634 N N . ARG A 1 208 ? -7.382 -16.343 -11.093 1.00 90.69 208 ARG A N 1
ATOM 1635 C CA . ARG A 1 208 ? -6.247 -15.652 -10.459 1.00 90.69 208 ARG A CA 1
ATOM 1636 C C . ARG A 1 208 ? -4.905 -16.327 -10.774 1.00 90.69 208 ARG A C 1
ATOM 1638 O O . ARG A 1 208 ? -3.967 -16.309 -9.984 1.00 90.69 208 ARG A O 1
ATOM 1645 N N . ALA A 1 209 ? -4.821 -16.941 -11.955 1.00 93.44 209 ALA A N 1
ATOM 1646 C CA . ALA A 1 209 ? -3.621 -17.630 -12.403 1.00 93.44 209 ALA A CA 1
ATOM 1647 C C . ALA A 1 209 ? -2.646 -16.610 -12.995 1.00 93.44 209 ALA A C 1
ATOM 1649 O O . ALA A 1 209 ? -2.992 -15.894 -13.935 1.00 93.44 209 ALA A O 1
ATOM 1650 N N . VAL A 1 210 ? -1.426 -16.564 -12.465 1.00 93.94 210 VAL A N 1
ATOM 1651 C CA . VAL A 1 210 ? -0.355 -15.711 -12.995 1.00 93.94 210 VAL A CA 1
ATOM 1652 C C . VAL A 1 210 ? 0.084 -16.252 -14.353 1.00 93.94 210 VAL A C 1
ATOM 1654 O O . VAL A 1 210 ? 0.338 -17.453 -14.499 1.00 93.94 210 VAL A O 1
ATOM 1657 N N . ALA A 1 211 ? 0.168 -15.385 -15.360 1.00 92.94 211 ALA A N 1
ATOM 1658 C CA . ALA A 1 211 ? 0.624 -15.800 -16.676 1.00 92.94 211 ALA A CA 1
ATOM 1659 C C . ALA A 1 211 ? 2.078 -16.287 -16.629 1.00 92.94 211 ALA A C 1
ATOM 1661 O O . ALA A 1 211 ? 2.907 -15.799 -15.867 1.00 92.94 211 ALA A O 1
ATOM 1662 N N . ARG A 1 212 ? 2.414 -17.243 -17.501 1.00 89.88 212 ARG A N 1
ATOM 1663 C CA . ARG A 1 212 ? 3.780 -17.790 -17.580 1.00 89.88 212 ARG A CA 1
ATOM 1664 C C . ARG A 1 212 ? 4.803 -16.788 -18.111 1.00 89.88 212 ARG A C 1
ATOM 1666 O O . ARG A 1 212 ? 5.993 -16.965 -17.882 1.00 89.88 212 ARG A O 1
ATOM 1673 N N . ARG A 1 213 ? 4.349 -15.791 -18.871 1.00 89.31 213 ARG A N 1
ATOM 1674 C CA . ARG A 1 213 ? 5.196 -14.785 -19.508 1.00 89.31 213 ARG A CA 1
ATOM 1675 C C . ARG A 1 213 ? 5.002 -13.447 -18.811 1.00 89.31 213 ARG A C 1
ATOM 1677 O O . ARG A 1 213 ? 3.874 -12.969 -18.704 1.00 89.31 213 ARG A O 1
ATOM 1684 N N . ALA A 1 214 ? 6.108 -12.880 -18.350 1.00 94.12 214 ALA A N 1
ATOM 1685 C CA . ALA A 1 214 ? 6.172 -11.501 -17.897 1.00 94.12 214 ALA A CA 1
ATOM 1686 C C . ALA A 1 214 ? 6.159 -10.562 -19.107 1.00 94.12 214 ALA A C 1
ATOM 1688 O O . ALA A 1 214 ? 6.731 -10.904 -20.142 1.00 94.12 214 ALA A O 1
ATOM 1689 N N . TYR A 1 215 ? 5.564 -9.377 -18.965 1.00 94.00 215 TYR A N 1
ATOM 1690 C CA . TYR A 1 215 ? 5.731 -8.299 -19.953 1.00 94.00 215 TYR A CA 1
ATOM 1691 C C . TYR A 1 215 ? 6.864 -7.338 -19.579 1.00 94.00 215 TYR A C 1
ATOM 1693 O O . TYR A 1 215 ? 7.276 -6.523 -20.399 1.00 94.00 215 TYR A O 1
ATOM 1701 N N . TRP A 1 216 ? 7.400 -7.432 -18.357 1.00 95.75 216 TRP A N 1
ATOM 1702 C CA . TRP A 1 216 ? 8.585 -6.688 -17.941 1.00 95.75 216 TRP A CA 1
ATOM 1703 C C . TRP A 1 216 ? 9.304 -7.379 -16.777 1.00 95.75 216 TRP A C 1
ATOM 1705 O O . TRP A 1 216 ? 8.657 -7.964 -15.909 1.00 95.75 216 TRP A O 1
ATOM 1715 N N . ALA A 1 217 ? 10.635 -7.280 -16.739 1.00 95.62 217 ALA A N 1
ATOM 1716 C CA . ALA A 1 217 ? 11.476 -7.741 -15.636 1.00 95.62 217 ALA A CA 1
ATOM 1717 C C . ALA A 1 217 ? 12.682 -6.806 -15.448 1.00 95.62 217 ALA A C 1
ATOM 1719 O O . ALA A 1 217 ? 13.204 -6.270 -16.427 1.00 95.62 217 ALA A O 1
ATOM 1720 N N . SER A 1 218 ? 13.163 -6.659 -14.211 1.00 95.44 218 SER A N 1
ATOM 1721 C CA . SER A 1 218 ? 14.361 -5.867 -13.896 1.00 95.44 218 SER A CA 1
ATOM 1722 C C . SER A 1 218 ? 15.663 -6.518 -14.372 1.00 95.44 218 SER A C 1
ATOM 1724 O O . SER A 1 218 ? 16.661 -5.821 -14.546 1.00 95.44 218 SER A O 1
ATOM 1726 N N . GLY A 1 219 ? 15.674 -7.841 -14.575 1.00 94.88 219 GLY A N 1
ATOM 1727 C CA . GLY A 1 219 ? 16.877 -8.592 -14.953 1.00 94.88 219 GLY A CA 1
ATOM 1728 C C . GLY A 1 219 ? 17.876 -8.731 -13.802 1.00 94.88 219 GLY A C 1
ATOM 1729 O O . GLY A 1 219 ? 19.076 -8.879 -14.027 1.00 94.88 219 GLY A O 1
ATOM 1730 N N . THR A 1 220 ? 17.392 -8.654 -12.561 1.00 94.75 220 THR A N 1
ATOM 1731 C CA . THR A 1 220 ? 18.214 -8.728 -11.343 1.00 94.75 220 THR A CA 1
ATOM 1732 C C . THR A 1 220 ? 18.267 -10.131 -10.744 1.00 94.75 220 THR A C 1
ATOM 1734 O O . THR A 1 220 ? 18.783 -10.308 -9.643 1.00 94.75 220 THR A O 1
ATOM 1737 N N . ASN A 1 221 ? 17.768 -11.136 -11.469 1.00 91.88 221 ASN A N 1
ATOM 1738 C CA . ASN A 1 221 ? 17.755 -12.521 -11.023 1.00 91.88 221 ASN A CA 1
ATOM 1739 C C . ASN A 1 221 ? 19.178 -13.046 -10.760 1.00 91.88 221 ASN A C 1
ATOM 1741 O O . ASN A 1 221 ? 20.035 -13.064 -11.647 1.00 91.88 221 ASN A O 1
ATOM 1745 N N . ARG A 1 222 ? 19.424 -13.512 -9.536 1.00 86.88 222 ARG A N 1
ATOM 1746 C CA . ARG A 1 222 ? 20.665 -14.143 -9.083 1.00 86.88 222 ARG A CA 1
ATOM 1747 C C . ARG A 1 222 ? 20.356 -15.286 -8.105 1.00 86.88 222 ARG A C 1
ATOM 1749 O O . ARG A 1 222 ? 19.393 -15.203 -7.344 1.00 86.88 222 ARG A O 1
ATOM 1756 N N . PRO A 1 223 ? 21.175 -16.351 -8.077 1.00 80.50 223 PRO A N 1
ATOM 1757 C CA . PRO A 1 223 ? 21.060 -17.377 -7.045 1.00 80.50 223 PRO A CA 1
ATOM 1758 C C . PRO A 1 223 ? 21.175 -16.761 -5.646 1.00 80.50 223 PRO A C 1
ATOM 1760 O O . PRO A 1 223 ? 22.057 -15.935 -5.414 1.00 80.50 223 PRO A O 1
ATOM 1763 N N . ASP A 1 224 ? 20.287 -17.164 -4.735 1.00 77.50 224 ASP A N 1
ATOM 1764 C CA . ASP A 1 224 ? 20.294 -16.770 -3.318 1.00 77.50 224 ASP A CA 1
ATOM 1765 C C . ASP A 1 224 ? 20.379 -15.255 -3.066 1.00 77.50 224 ASP A C 1
ATOM 1767 O O . ASP A 1 224 ? 20.957 -14.822 -2.066 1.00 77.50 224 ASP A O 1
ATOM 1771 N N . ALA A 1 225 ? 19.814 -14.445 -3.971 1.00 81.00 225 ALA A N 1
ATOM 1772 C CA . ALA A 1 225 ? 19.876 -12.988 -3.884 1.00 81.00 225 ALA A CA 1
ATOM 1773 C C . ALA A 1 225 ? 19.229 -12.458 -2.594 1.00 81.00 225 ALA A C 1
ATOM 1775 O O . ALA A 1 225 ? 19.745 -11.516 -1.987 1.00 81.00 225 ALA A O 1
ATOM 1776 N N . ASP A 1 226 ? 18.128 -13.103 -2.176 1.00 86.38 226 ASP A N 1
ATOM 1777 C CA . ASP A 1 226 ? 17.306 -12.721 -1.018 1.00 86.38 226 ASP A CA 1
ATOM 1778 C C . ASP A 1 226 ? 16.983 -11.220 -1.040 1.00 86.38 226 ASP A C 1
ATOM 1780 O O . ASP A 1 226 ? 17.108 -10.519 -0.039 1.00 86.38 226 ASP A O 1
ATOM 1784 N N . SER A 1 227 ? 16.658 -10.723 -2.238 1.00 94.62 227 SER A N 1
ATOM 1785 C CA . SER A 1 227 ? 16.482 -9.298 -2.477 1.00 94.62 227 SER A CA 1
ATOM 1786 C C . SER A 1 227 ? 15.096 -8.807 -2.085 1.00 94.62 227 SER A C 1
ATOM 1788 O O . SER A 1 227 ? 14.104 -9.537 -2.153 1.00 94.62 227 SER A O 1
ATOM 1790 N N . GLU A 1 228 ? 15.039 -7.529 -1.746 1.00 96.75 228 GLU A N 1
ATOM 1791 C CA . GLU A 1 228 ? 13.821 -6.792 -1.441 1.00 96.75 228 GLU A CA 1
ATOM 1792 C C . GLU A 1 228 ? 13.749 -5.517 -2.284 1.00 96.75 228 GLU A C 1
ATOM 1794 O O . GLU A 1 228 ? 14.769 -4.891 -2.578 1.00 96.75 228 GLU A O 1
ATOM 1799 N N . LEU A 1 229 ? 12.536 -5.128 -2.681 1.00 98.12 229 LEU A N 1
ATOM 1800 C CA . LEU A 1 229 ? 12.298 -3.797 -3.228 1.00 98.12 229 LEU A CA 1
ATOM 1801 C C . LEU A 1 229 ? 12.175 -2.831 -2.053 1.00 98.12 229 LEU A C 1
ATOM 1803 O O . LEU A 1 229 ? 11.310 -3.009 -1.196 1.00 98.12 229 LEU A O 1
ATOM 1807 N N . VAL A 1 230 ? 13.009 -1.806 -2.023 1.00 98.31 230 VAL A N 1
ATOM 1808 C CA . VAL A 1 230 ? 13.004 -0.770 -0.994 1.00 98.31 230 VAL A CA 1
ATOM 1809 C C . VAL A 1 230 ? 12.485 0.512 -1.617 1.00 98.31 230 VAL A C 1
ATOM 1811 O O . VAL A 1 230 ? 12.983 0.920 -2.664 1.00 98.31 230 VAL A O 1
ATOM 1814 N N . PHE A 1 231 ? 11.512 1.150 -0.970 1.00 98.00 231 PHE A N 1
ATOM 1815 C CA . PHE A 1 231 ? 11.164 2.539 -1.234 1.00 98.00 231 PHE A CA 1
ATOM 1816 C C . PHE A 1 231 ? 11.627 3.372 -0.047 1.00 98.00 231 PHE A C 1
ATOM 1818 O O . PHE A 1 231 ? 11.083 3.258 1.048 1.00 98.00 231 PHE A O 1
ATOM 1825 N N . ASP A 1 232 ? 12.676 4.165 -0.225 1.00 95.69 232 ASP A N 1
ATOM 1826 C CA . ASP A 1 232 ? 13.258 4.926 0.872 1.00 95.69 232 ASP A CA 1
ATOM 1827 C C . ASP A 1 232 ? 12.585 6.291 1.103 1.00 95.69 232 ASP A C 1
ATOM 1829 O O . ASP A 1 232 ? 11.822 6.814 0.290 1.00 95.69 232 ASP A O 1
ATOM 1833 N N . GLU A 1 233 ? 12.918 6.893 2.243 1.00 92.88 233 GLU A N 1
ATOM 1834 C CA . GLU A 1 233 ? 12.438 8.210 2.684 1.00 92.88 233 GLU A CA 1
ATOM 1835 C C . GLU A 1 233 ? 12.905 9.382 1.800 1.00 92.88 233 GLU A C 1
ATOM 1837 O O . GLU A 1 233 ? 12.431 10.513 1.952 1.00 92.88 233 GLU A O 1
ATOM 1842 N N . ALA A 1 234 ? 13.878 9.154 0.911 1.00 92.25 234 ALA A N 1
ATOM 1843 C CA . ALA A 1 234 ? 14.353 10.153 -0.039 1.00 92.25 234 ALA A CA 1
ATOM 1844 C C . ALA A 1 234 ? 13.530 10.153 -1.337 1.00 92.25 234 ALA A C 1
ATOM 1846 O O . ALA A 1 234 ? 13.666 11.080 -2.137 1.00 92.25 234 ALA A O 1
ATOM 1847 N N . GLY A 1 235 ? 12.648 9.168 -1.526 1.00 93.31 235 GLY A N 1
ATOM 1848 C CA . GLY A 1 235 ? 11.859 9.014 -2.740 1.00 93.31 235 GLY A CA 1
ATOM 1849 C C . GLY A 1 235 ? 12.502 8.071 -3.762 1.00 93.31 235 GLY A C 1
ATOM 1850 O O . GLY A 1 235 ? 12.081 8.062 -4.918 1.00 93.31 235 GLY A O 1
ATOM 1851 N N . LEU A 1 236 ? 13.521 7.296 -3.375 1.00 95.62 236 LEU A N 1
ATOM 1852 C CA . LEU A 1 236 ? 14.198 6.352 -4.256 1.00 95.62 236 LEU A CA 1
ATOM 1853 C C . LEU A 1 236 ? 13.663 4.939 -4.050 1.00 95.62 236 LEU A C 1
ATOM 1855 O O . LEU A 1 236 ? 13.625 4.408 -2.943 1.00 95.62 236 LEU A O 1
ATOM 1859 N N . ILE A 1 237 ? 13.311 4.312 -5.166 1.00 97.56 237 ILE A N 1
ATOM 1860 C CA . ILE A 1 237 ? 13.017 2.885 -5.257 1.00 97.56 237 ILE A CA 1
ATOM 1861 C C . ILE A 1 237 ? 14.199 2.151 -5.877 1.00 97.56 237 ILE A C 1
ATOM 1863 O O . ILE A 1 237 ? 14.670 2.511 -6.967 1.00 97.56 237 ILE A O 1
ATOM 1867 N N . TYR A 1 238 ? 14.648 1.107 -5.191 1.00 97.81 238 TYR A N 1
ATOM 1868 C CA . TYR A 1 238 ? 15.740 0.237 -5.605 1.00 97.81 238 TYR A CA 1
ATOM 1869 C C . TYR A 1 238 ? 15.552 -1.185 -5.080 1.00 97.81 238 TYR A C 1
ATOM 1871 O O . TYR A 1 238 ? 14.811 -1.424 -4.133 1.00 97.81 238 TYR A O 1
ATOM 1879 N N . ILE A 1 239 ? 16.226 -2.137 -5.714 1.00 97.81 239 ILE A N 1
ATOM 1880 C CA . ILE A 1 239 ? 16.308 -3.520 -5.253 1.00 97.81 239 ILE A CA 1
ATOM 1881 C C . ILE A 1 239 ? 17.599 -3.648 -4.449 1.00 97.81 239 ILE A C 1
ATOM 1883 O O . ILE A 1 239 ? 18.675 -3.346 -4.967 1.00 97.81 239 ILE A O 1
ATOM 1887 N N . GLU A 1 240 ? 17.492 -4.078 -3.198 1.00 96.31 240 GLU A N 1
ATOM 1888 C CA . GLU A 1 240 ? 18.629 -4.351 -2.319 1.00 96.31 240 GLU A CA 1
ATOM 1889 C C . GLU A 1 240 ? 18.782 -5.863 -2.146 1.00 96.31 240 GLU A C 1
ATOM 1891 O O . GLU A 1 240 ? 17.813 -6.546 -1.821 1.00 96.31 240 GLU A O 1
ATOM 1896 N N . ASP A 1 241 ? 19.979 -6.405 -2.382 1.00 93.12 241 ASP A N 1
ATOM 1897 C CA . ASP A 1 241 ? 20.281 -7.813 -2.097 1.00 93.12 241 ASP A CA 1
ATOM 1898 C C . ASP A 1 241 ? 20.801 -8.027 -0.663 1.00 93.12 241 ASP A C 1
ATOM 1900 O O . ASP A 1 241 ? 21.131 -7.086 0.064 1.00 93.12 241 ASP A O 1
ATOM 1904 N N . ARG A 1 242 ? 20.933 -9.289 -0.243 1.00 89.88 242 ARG A N 1
ATOM 1905 C CA . ARG A 1 242 ? 21.457 -9.639 1.092 1.00 89.88 242 ARG A CA 1
ATOM 1906 C C . ARG A 1 242 ? 22.845 -9.084 1.419 1.00 89.88 242 ARG A C 1
ATOM 1908 O O . ARG A 1 242 ? 23.191 -8.977 2.594 1.00 89.88 242 ARG A O 1
ATOM 1915 N N . ASN A 1 243 ? 23.646 -8.774 0.401 1.00 90.44 243 ASN A N 1
ATOM 1916 C CA . ASN A 1 243 ? 24.985 -8.205 0.540 1.00 90.44 243 ASN A CA 1
ATOM 1917 C C . ASN A 1 243 ? 24.957 -6.671 0.503 1.00 90.44 243 ASN A C 1
ATOM 1919 O O . ASN A 1 243 ? 26.019 -6.052 0.452 1.00 90.44 243 ASN A O 1
ATOM 1923 N N . LYS A 1 244 ? 23.763 -6.063 0.536 1.00 91.19 244 LYS A N 1
ATOM 1924 C CA . LYS A 1 244 ? 23.538 -4.618 0.434 1.00 91.19 244 LYS A CA 1
ATOM 1925 C C . LYS A 1 244 ? 23.973 -4.028 -0.909 1.00 91.19 244 LYS A C 1
ATOM 1927 O O . LYS A 1 244 ? 24.243 -2.832 -0.998 1.00 91.19 244 LYS A O 1
ATOM 1932 N N . ASN A 1 245 ? 24.031 -4.842 -1.968 1.00 92.62 245 ASN A N 1
ATOM 1933 C CA . ASN A 1 245 ? 24.174 -4.307 -3.317 1.00 92.62 245 ASN A CA 1
ATOM 1934 C C . ASN A 1 245 ? 22.839 -3.725 -3.769 1.00 92.62 245 ASN A C 1
ATOM 1936 O O . ASN A 1 245 ? 21.788 -4.339 -3.585 1.00 92.62 245 ASN A O 1
ATOM 1940 N N . ILE A 1 246 ? 22.912 -2.566 -4.415 1.00 95.06 246 ILE A N 1
ATOM 1941 C CA . ILE A 1 246 ? 21.749 -1.794 -4.835 1.00 95.06 246 ILE A CA 1
ATOM 1942 C C . ILE A 1 246 ? 21.632 -1.833 -6.359 1.00 95.06 246 ILE A C 1
ATOM 1944 O O . ILE A 1 246 ? 22.588 -1.541 -7.079 1.00 95.06 246 ILE A O 1
ATOM 1948 N N . PHE A 1 247 ? 20.436 -2.147 -6.848 1.00 95.81 247 PHE A N 1
ATOM 1949 C CA . PHE A 1 247 ? 20.027 -1.928 -8.230 1.00 95.81 247 PHE A CA 1
ATOM 1950 C C . PHE A 1 247 ? 18.930 -0.864 -8.270 1.00 95.81 247 PHE A C 1
ATOM 1952 O O . PHE A 1 247 ? 17.815 -1.084 -7.798 1.00 95.81 247 PHE A O 1
ATOM 1959 N N . ASN A 1 248 ? 19.237 0.298 -8.842 1.00 96.25 248 ASN A N 1
ATOM 1960 C CA . ASN A 1 248 ? 18.290 1.407 -8.895 1.00 96.25 248 ASN A CA 1
ATOM 1961 C C . ASN A 1 248 ? 17.156 1.118 -9.881 1.00 96.25 248 ASN A C 1
ATOM 1963 O O . ASN A 1 248 ? 17.389 0.908 -11.071 1.00 96.25 248 ASN A O 1
ATOM 1967 N N . VAL A 1 249 ? 15.920 1.172 -9.386 1.00 95.38 249 VAL A N 1
ATOM 1968 C CA . VAL A 1 249 ? 14.711 1.158 -10.222 1.00 95.38 249 VAL A CA 1
ATOM 1969 C C . VAL A 1 249 ? 14.337 2.589 -10.605 1.00 95.38 249 VAL A C 1
ATOM 1971 O O . VAL A 1 249 ? 13.900 2.847 -11.724 1.00 95.38 249 VAL A O 1
ATOM 1974 N N . THR A 1 250 ? 14.559 3.543 -9.700 1.00 94.50 250 THR A N 1
ATOM 1975 C CA . THR A 1 250 ? 14.338 4.973 -9.944 1.00 94.50 250 THR A CA 1
ATOM 1976 C C . THR A 1 250 ? 15.425 5.547 -10.844 1.00 94.50 250 THR A C 1
ATOM 1978 O O . THR A 1 250 ? 16.614 5.439 -10.552 1.00 94.50 250 THR A O 1
ATOM 1981 N N . LYS A 1 251 ? 15.000 6.180 -11.935 1.00 93.81 251 LYS A N 1
ATOM 1982 C CA . LYS A 1 251 ? 15.844 6.843 -12.937 1.00 93.81 251 LYS A CA 1
ATOM 1983 C C . LYS A 1 251 ? 15.604 8.351 -12.981 1.00 93.81 251 LYS A C 1
ATOM 1985 O O . LYS A 1 251 ? 16.498 9.099 -13.363 1.00 93.81 251 LYS A O 1
ATOM 1990 N N . GLN A 1 252 ? 14.400 8.782 -12.613 1.00 93.38 252 GLN A N 1
ATOM 1991 C CA . GLN A 1 252 ? 13.978 10.181 -12.623 1.00 93.38 252 GLN A CA 1
ATOM 1992 C C . GLN A 1 252 ? 13.979 10.771 -11.212 1.00 93.38 252 GLN A C 1
ATOM 1994 O O . GLN A 1 252 ? 13.782 10.063 -10.228 1.00 93.38 252 GLN A O 1
ATOM 1999 N N . ASN A 1 253 ? 14.190 12.082 -11.108 1.00 91.12 253 ASN A N 1
ATOM 2000 C CA . ASN A 1 253 ? 14.154 12.788 -9.831 1.00 91.12 253 ASN A CA 1
ATOM 2001 C C . ASN A 1 253 ? 12.704 13.135 -9.447 1.00 91.12 253 ASN A C 1
ATOM 2003 O O . ASN A 1 253 ? 12.042 13.870 -10.176 1.00 91.12 253 ASN A O 1
ATOM 2007 N N . LEU A 1 254 ? 12.233 12.651 -8.292 1.00 91.44 254 LEU A N 1
ATOM 2008 C CA . LEU A 1 254 ? 10.895 12.949 -7.762 1.00 91.44 254 LEU A CA 1
ATOM 2009 C C . LEU A 1 254 ? 10.803 14.325 -7.074 1.00 91.44 254 LEU A C 1
ATOM 2011 O O . LEU A 1 254 ? 9.703 14.781 -6.765 1.00 91.44 254 LEU A O 1
ATOM 2015 N N . GLY A 1 255 ? 11.928 15.004 -6.850 1.00 91.25 255 GLY A N 1
ATOM 2016 C CA . GLY A 1 255 ? 12.002 16.262 -6.113 1.00 91.25 255 GLY A CA 1
ATOM 2017 C C . GLY A 1 255 ? 12.478 16.075 -4.671 1.00 91.25 255 GLY A C 1
ATOM 2018 O O . GLY A 1 255 ? 13.113 15.084 -4.323 1.00 91.25 255 GLY A O 1
ATOM 2019 N N . SER A 1 256 ? 12.218 17.075 -3.824 1.00 90.81 256 SER A N 1
ATOM 2020 C CA . SER A 1 256 ? 12.549 17.032 -2.392 1.00 90.81 256 SER A CA 1
ATOM 2021 C C . SER A 1 256 ? 11.320 16.676 -1.565 1.00 90.81 256 SER A C 1
ATOM 2023 O O . SER A 1 256 ? 10.256 17.261 -1.768 1.00 90.81 256 SER A O 1
ATOM 2025 N N . ARG A 1 257 ? 11.489 15.815 -0.553 1.00 88.62 257 ARG A N 1
ATOM 2026 C CA . ARG A 1 257 ? 10.417 15.400 0.373 1.00 88.62 257 ARG A CA 1
ATOM 2027 C C . ARG A 1 257 ? 9.794 16.554 1.168 1.00 88.62 257 ARG A C 1
ATOM 2029 O O . ARG A 1 257 ? 8.702 16.424 1.705 1.00 88.62 257 ARG A O 1
ATOM 2036 N N . GLN A 1 258 ? 10.498 17.686 1.256 1.00 88.44 258 GLN A N 1
ATOM 2037 C CA . GLN A 1 258 ? 9.975 18.920 1.855 1.00 88.44 258 GLN A CA 1
ATOM 2038 C C . GLN A 1 258 ? 8.892 19.568 0.982 1.00 88.44 258 GLN A C 1
ATOM 2040 O O . GLN A 1 258 ? 8.017 20.255 1.496 1.00 88.44 258 GLN A O 1
ATOM 2045 N N . ASN A 1 259 ? 8.956 19.333 -0.329 1.00 90.25 259 ASN A N 1
ATOM 2046 C CA . ASN A 1 259 ? 8.085 19.947 -1.323 1.00 90.25 259 ASN A CA 1
ATOM 2047 C C . ASN A 1 259 ? 7.042 18.970 -1.863 1.00 90.25 259 ASN A C 1
ATOM 2049 O O . ASN A 1 259 ? 6.066 19.426 -2.446 1.00 90.25 259 ASN A O 1
ATOM 2053 N N . PHE A 1 260 ? 7.242 17.659 -1.706 1.00 93.31 260 PHE A N 1
ATOM 2054 C CA . PHE A 1 260 ? 6.395 16.640 -2.320 1.00 93.31 260 PHE A CA 1
ATOM 2055 C C . PHE A 1 260 ? 6.073 15.473 -1.374 1.00 93.31 260 PHE A C 1
ATOM 2057 O O . PHE A 1 260 ? 6.906 15.053 -0.570 1.00 93.31 260 PHE A O 1
ATOM 2064 N N . TYR A 1 261 ? 4.857 14.947 -1.512 1.00 94.81 261 TYR A N 1
ATOM 2065 C CA . TYR A 1 261 ? 4.471 13.586 -1.145 1.00 94.81 261 TYR A CA 1
ATOM 2066 C C . TYR A 1 261 ? 4.872 12.620 -2.256 1.00 94.81 261 TYR A C 1
ATOM 2068 O O . TYR A 1 261 ? 4.864 13.007 -3.426 1.00 94.81 261 TYR A O 1
ATOM 2076 N N . TYR A 1 262 ? 5.177 11.371 -1.901 1.00 95.62 262 TYR A N 1
ATOM 2077 C CA . TYR A 1 262 ? 5.554 10.325 -2.850 1.00 95.62 262 TYR A CA 1
ATOM 2078 C C . TYR A 1 262 ? 4.749 9.059 -2.628 1.00 95.62 262 TYR A C 1
ATOM 2080 O O . TYR A 1 262 ? 4.578 8.632 -1.494 1.00 95.62 262 TYR A O 1
ATOM 2088 N N . MET A 1 263 ? 4.374 8.405 -3.717 1.00 96.81 263 MET A N 1
ATOM 2089 C CA . MET A 1 263 ? 3.911 7.023 -3.696 1.00 96.81 263 MET A CA 1
ATOM 2090 C C . MET A 1 263 ? 4.396 6.322 -4.960 1.00 96.81 263 MET A C 1
ATOM 2092 O O . MET A 1 263 ? 4.671 6.975 -5.970 1.00 96.81 263 MET A O 1
ATOM 2096 N N . ALA A 1 264 ? 4.465 4.999 -4.932 1.00 98.19 264 ALA A N 1
ATOM 2097 C CA . ALA A 1 264 ? 4.586 4.218 -6.149 1.00 98.19 264 ALA A CA 1
ATOM 2098 C C . ALA A 1 264 ? 3.560 3.100 -6.140 1.00 98.19 264 ALA A C 1
ATOM 2100 O O . ALA A 1 264 ? 3.328 2.484 -5.105 1.00 98.19 264 ALA A O 1
ATOM 2101 N N . ARG A 1 265 ? 2.921 2.840 -7.276 1.00 97.62 265 ARG A N 1
ATOM 2102 C CA . ARG A 1 265 ? 1.863 1.834 -7.347 1.00 97.62 265 ARG A CA 1
ATOM 2103 C C . ARG A 1 265 ? 1.811 1.173 -8.709 1.00 97.62 265 ARG A C 1
ATOM 2105 O O . ARG A 1 265 ? 2.278 1.747 -9.693 1.00 97.62 265 ARG A O 1
ATOM 2112 N N . ILE A 1 266 ? 1.272 -0.037 -8.752 1.00 97.75 266 ILE A N 1
ATOM 2113 C CA . ILE A 1 266 ? 0.825 -0.637 -10.005 1.00 97.75 266 ILE A CA 1
ATOM 2114 C C . ILE A 1 266 ? -0.600 -0.154 -10.281 1.00 97.75 266 ILE A C 1
ATOM 2116 O O . ILE A 1 266 ? -1.489 -0.320 -9.448 1.00 97.75 266 ILE A O 1
ATOM 2120 N N . ASP A 1 267 ? -0.808 0.475 -11.430 1.00 96.44 267 ASP A N 1
ATOM 2121 C CA . ASP A 1 267 ? -2.125 0.948 -11.850 1.00 96.44 267 ASP A CA 1
ATOM 2122 C C . ASP A 1 267 ? -2.923 -0.170 -12.534 1.00 96.44 267 ASP A C 1
ATOM 2124 O O . ASP A 1 267 ? -2.384 -1.211 -12.921 1.00 96.44 267 ASP A O 1
ATOM 2128 N N . TYR A 1 268 ? -4.231 0.043 -12.714 1.00 94.56 268 TYR A N 1
ATOM 2129 C CA . TYR A 1 268 ? -5.134 -0.938 -13.333 1.00 94.56 268 TYR A CA 1
ATOM 2130 C C . TYR A 1 268 ? -4.761 -1.293 -14.783 1.00 94.56 268 TYR A C 1
ATOM 2132 O O . TYR A 1 268 ? -5.191 -2.327 -15.295 1.00 94.56 268 TYR A O 1
ATOM 2140 N N . ASP A 1 269 ? -3.948 -0.462 -15.438 1.00 93.31 269 ASP A N 1
ATOM 2141 C CA . ASP A 1 269 ? -3.375 -0.707 -16.761 1.00 93.31 269 ASP A CA 1
ATOM 2142 C C . ASP A 1 269 ? -2.053 -1.498 -16.722 1.00 93.31 269 ASP A C 1
ATOM 2144 O O . ASP A 1 269 ? -1.394 -1.648 -17.747 1.00 93.31 269 ASP A O 1
ATOM 2148 N N . GLY A 1 270 ? -1.648 -1.999 -15.553 1.00 94.19 270 GLY A N 1
ATOM 2149 C CA . GLY A 1 270 ? -0.478 -2.852 -15.371 1.00 94.19 270 GLY A CA 1
ATOM 2150 C C . GLY A 1 270 ? 0.861 -2.116 -15.321 1.00 94.19 270 GLY A C 1
ATOM 2151 O O . GLY A 1 270 ? 1.897 -2.770 -15.162 1.00 94.19 270 GLY A O 1
ATOM 2152 N N . ALA A 1 271 ? 0.889 -0.788 -15.424 1.00 96.62 271 ALA A N 1
ATOM 2153 C CA . ALA A 1 271 ? 2.130 -0.039 -15.289 1.00 96.62 271 ALA A CA 1
ATOM 2154 C C . ALA A 1 271 ? 2.475 0.187 -13.812 1.00 96.62 271 ALA A C 1
ATOM 2156 O O . ALA A 1 271 ? 1.627 0.602 -13.026 1.00 96.62 271 ALA A O 1
ATOM 2157 N N . PHE A 1 272 ? 3.739 -0.014 -13.440 1.00 97.75 272 PHE A N 1
ATOM 2158 C CA . PHE A 1 272 ? 4.259 0.424 -12.148 1.00 97.75 272 PHE A CA 1
ATOM 2159 C C . PHE A 1 272 ? 4.786 1.855 -12.262 1.00 97.75 272 PHE A C 1
ATOM 2161 O O . PHE A 1 272 ? 5.699 2.131 -13.045 1.00 97.75 272 PHE A O 1
ATOM 2168 N N . ARG A 1 273 ? 4.208 2.778 -11.499 1.00 97.44 273 ARG A N 1
ATOM 2169 C CA . ARG A 1 273 ? 4.466 4.214 -11.616 1.00 97.44 273 ARG A CA 1
ATOM 2170 C C . ARG A 1 273 ? 4.926 4.813 -10.304 1.00 97.44 273 ARG A C 1
ATOM 2172 O O . ARG A 1 273 ? 4.434 4.445 -9.244 1.00 97.44 273 ARG A O 1
ATOM 2179 N N . HIS A 1 274 ? 5.864 5.751 -10.396 1.00 96.88 274 HIS A N 1
ATOM 2180 C CA . HIS A 1 274 ? 6.283 6.596 -9.281 1.00 96.88 274 HIS A CA 1
ATOM 2181 C C . HIS A 1 274 ? 5.617 7.955 -9.433 1.00 96.88 274 HIS A C 1
ATOM 2183 O O . HIS A 1 274 ? 5.692 8.568 -10.504 1.00 96.88 274 HIS A O 1
ATOM 2189 N N . TYR A 1 275 ? 5.018 8.437 -8.355 1.00 97.06 275 TYR A N 1
ATOM 2190 C CA . TYR A 1 275 ? 4.294 9.693 -8.337 1.00 97.06 275 TYR A CA 1
ATOM 2191 C C . TYR A 1 275 ? 4.893 10.664 -7.343 1.00 97.06 275 TYR A C 1
ATOM 2193 O O . TYR A 1 275 ? 5.429 10.273 -6.303 1.00 97.06 275 TYR A O 1
ATOM 2201 N N . ASN A 1 276 ? 4.703 11.945 -7.635 1.00 95.75 276 ASN A N 1
ATOM 2202 C CA . ASN A 1 276 ? 4.813 12.990 -6.638 1.00 95.75 276 ASN A CA 1
ATOM 2203 C C . ASN A 1 276 ? 3.552 13.867 -6.610 1.00 95.75 276 ASN A C 1
ATOM 2205 O O . ASN A 1 276 ? 2.815 13.977 -7.593 1.00 95.75 276 ASN A O 1
ATOM 2209 N N . HIS A 1 277 ? 3.293 14.471 -5.456 1.00 94.00 277 HIS A N 1
ATOM 2210 C CA . HIS A 1 277 ? 2.232 15.457 -5.272 1.00 94.00 277 HIS A CA 1
ATOM 2211 C C . HIS A 1 277 ? 2.767 16.614 -4.425 1.00 94.00 277 HIS A C 1
ATOM 2213 O O . HIS A 1 277 ? 3.319 16.357 -3.354 1.00 94.00 277 HIS A O 1
ATOM 2219 N N . PRO A 1 278 ? 2.646 17.880 -4.858 1.00 91.75 278 PRO A N 1
ATOM 2220 C CA . PRO A 1 278 ? 3.138 19.022 -4.090 1.00 91.75 278 PRO A CA 1
ATOM 2221 C C . PRO A 1 278 ? 2.571 19.063 -2.662 1.00 91.75 278 PRO A C 1
ATOM 2223 O O . PRO A 1 278 ? 1.369 18.907 -2.459 1.00 91.75 278 PRO A O 1
ATOM 2226 N N . ARG A 1 279 ? 3.415 19.311 -1.657 1.00 87.19 279 ARG A N 1
ATOM 2227 C CA . ARG A 1 279 ? 2.965 19.671 -0.307 1.00 87.19 279 ARG A CA 1
ATOM 2228 C C . ARG A 1 279 ? 2.420 21.097 -0.378 1.00 87.19 279 ARG A C 1
ATOM 2230 O O . ARG A 1 279 ? 3.126 22.005 -0.818 1.00 87.19 279 ARG A O 1
ATOM 2237 N N . GLY A 1 280 ? 1.162 21.301 0.007 1.00 69.56 280 GLY A N 1
ATOM 2238 C CA . GLY A 1 280 ? 0.486 22.598 -0.067 1.00 69.56 280 GLY A CA 1
ATOM 2239 C C . GLY A 1 280 ? 1.091 23.630 0.888 1.00 69.56 280 GLY A C 1
ATOM 2240 O O . GLY A 1 280 ? 0.559 23.847 1.965 1.00 69.56 280 GLY A O 1
ATOM 2241 N N . ASN A 1 281 ? 2.199 24.266 0.499 1.00 52.06 281 ASN A N 1
ATOM 2242 C CA . ASN A 1 281 ? 2.823 25.374 1.236 1.00 52.06 281 ASN A CA 1
ATOM 2243 C C . ASN A 1 281 ? 3.051 26.629 0.379 1.00 52.06 281 ASN A C 1
ATOM 2245 O O . ASN A 1 281 ? 3.717 27.571 0.804 1.00 52.06 281 ASN A O 1
ATOM 2249 N N . SER A 1 282 ? 2.471 26.698 -0.819 1.00 48.34 282 SER A N 1
ATOM 2250 C CA . SER A 1 282 ? 2.345 27.967 -1.530 1.00 48.34 282 SER A CA 1
ATOM 2251 C C . SER A 1 282 ? 1.013 28.609 -1.160 1.00 48.34 282 SER A C 1
ATOM 2253 O O . SER A 1 282 ? -0.037 28.268 -1.694 1.00 48.34 282 SER A O 1
ATOM 2255 N N . THR A 1 283 ? 1.072 29.603 -0.273 1.00 42.50 283 THR A N 1
ATOM 2256 C CA . THR A 1 283 ? -0.021 30.532 0.077 1.00 42.50 283 THR A CA 1
ATOM 2257 C C . THR A 1 283 ? -0.621 31.283 -1.128 1.00 42.50 283 THR A C 1
ATOM 2259 O O . THR A 1 283 ? -1.541 32.078 -0.961 1.00 42.50 283 THR A O 1
ATOM 2262 N N . ALA A 1 284 ? -0.130 31.024 -2.344 1.00 46.03 284 ALA A N 1
ATOM 2263 C CA . ALA A 1 284 ? -0.615 31.561 -3.608 1.00 46.03 284 ALA A CA 1
ATOM 2264 C C . ALA A 1 284 ? -1.706 30.707 -4.291 1.00 46.03 284 ALA A C 1
ATOM 2266 O O . ALA A 1 284 ? -2.365 31.220 -5.192 1.00 46.03 284 ALA A O 1
ATOM 2267 N N . ASP A 1 285 ? -1.931 29.453 -3.873 1.00 46.84 285 ASP A N 1
ATOM 2268 C CA . ASP A 1 285 ? -2.825 28.519 -4.587 1.00 46.84 285 ASP A CA 1
ATOM 2269 C C . ASP A 1 285 ? -4.118 28.162 -3.839 1.00 46.84 285 ASP A C 1
ATOM 2271 O O . ASP A 1 285 ? -4.894 27.337 -4.315 1.00 46.84 285 ASP A O 1
ATOM 2275 N N . ALA A 1 286 ? -4.441 28.847 -2.735 1.00 45.28 286 ALA A N 1
ATOM 2276 C CA . ALA A 1 286 ? -5.676 28.643 -1.956 1.00 45.28 286 ALA A CA 1
ATOM 2277 C C . ALA A 1 286 ? -6.996 28.968 -2.712 1.00 45.28 286 ALA A C 1
ATOM 2279 O O . ALA A 1 286 ? -8.063 29.041 -2.107 1.00 45.28 286 ALA A O 1
ATOM 2280 N N . GLY A 1 287 ? -6.933 29.164 -4.033 1.00 47.28 287 GLY A N 1
ATOM 2281 C CA . GLY A 1 287 ? -8.073 29.326 -4.936 1.00 47.28 287 GLY A CA 1
ATOM 2282 C C . GLY A 1 287 ? -7.883 28.687 -6.322 1.00 47.28 287 GLY A C 1
ATOM 2283 O O . GLY A 1 287 ? -8.654 28.998 -7.228 1.00 47.28 287 GLY A O 1
ATOM 2284 N N . ARG A 1 288 ? -6.869 27.830 -6.524 1.00 53.06 288 ARG A N 1
ATOM 2285 C CA . ARG A 1 288 ? -6.661 27.061 -7.766 1.00 53.06 288 ARG A CA 1
ATOM 2286 C C . ARG A 1 288 ? -6.840 25.570 -7.497 1.00 53.06 288 ARG A C 1
ATOM 2288 O O . ARG A 1 288 ? -6.496 25.105 -6.418 1.00 53.06 288 ARG A O 1
ATOM 2295 N N . ASN A 1 289 ? -7.381 24.851 -8.488 1.00 56.59 289 ASN A N 1
ATOM 2296 C CA . ASN A 1 289 ? -7.509 23.390 -8.504 1.00 56.59 289 ASN A CA 1
ATOM 2297 C C . ASN A 1 289 ? -6.286 22.740 -7.849 1.00 56.59 289 ASN A C 1
ATOM 2299 O O . ASN A 1 289 ? -5.162 22.972 -8.301 1.00 56.59 289 ASN A O 1
ATOM 2303 N N . THR A 1 290 ? -6.502 21.946 -6.801 1.00 56.59 290 THR A N 1
ATOM 2304 C CA . THR A 1 290 ? -5.420 21.183 -6.186 1.00 56.59 290 THR A CA 1
ATOM 2305 C C . THR A 1 290 ? -4.773 20.289 -7.242 1.00 56.59 290 THR A C 1
ATOM 2307 O O . THR A 1 290 ? -5.493 19.647 -8.013 1.00 56.59 290 THR A O 1
ATOM 2310 N N . PRO A 1 291 ? -3.435 20.297 -7.360 1.00 68.38 291 PRO A N 1
ATOM 2311 C CA . PRO A 1 291 ? -2.758 19.577 -8.426 1.00 68.38 291 PRO A CA 1
ATOM 2312 C C . PRO A 1 291 ? -2.972 18.072 -8.256 1.00 68.38 291 PRO A C 1
ATOM 2314 O O . PRO A 1 291 ? -2.761 17.541 -7.177 1.00 68.38 291 PRO A O 1
ATOM 2317 N N . ALA A 1 292 ? -3.361 17.377 -9.325 1.00 83.19 292 ALA A N 1
ATOM 2318 C CA . ALA A 1 292 ? -3.396 15.918 -9.323 1.00 83.19 292 ALA A CA 1
ATOM 2319 C C . ALA A 1 292 ? -1.982 15.334 -9.127 1.00 83.19 292 ALA A C 1
ATOM 2321 O O . ALA A 1 292 ? -0.971 15.998 -9.389 1.00 83.19 292 ALA A O 1
ATOM 2322 N N . TRP A 1 293 ? -1.903 14.066 -8.716 1.00 93.19 293 TRP A N 1
ATOM 2323 C CA . TRP A 1 293 ? -0.639 13.329 -8.689 1.00 93.19 293 TRP A CA 1
ATOM 2324 C C . TRP A 1 293 ? 0.040 13.348 -10.060 1.00 93.19 293 TRP A C 1
ATOM 2326 O O . TRP A 1 293 ? -0.571 13.025 -11.079 1.00 93.19 293 TRP A O 1
ATOM 2336 N N . SER A 1 294 ? 1.323 13.699 -10.085 1.00 94.75 294 SER A N 1
ATOM 2337 C CA . SER A 1 294 ? 2.116 13.705 -11.312 1.00 94.75 294 SER A CA 1
ATOM 2338 C C . SER A 1 294 ? 2.886 12.397 -11.445 1.00 94.75 294 SER A C 1
ATOM 2340 O O . SER A 1 294 ? 3.571 11.976 -10.513 1.00 94.75 294 SER A O 1
ATOM 2342 N N . ILE A 1 295 ? 2.792 11.762 -12.614 1.00 95.69 295 ILE A N 1
ATOM 2343 C CA . ILE A 1 295 ? 3.582 10.574 -12.955 1.00 95.69 295 ILE A CA 1
ATOM 2344 C C . ILE A 1 295 ? 5.009 11.032 -13.269 1.00 95.69 295 ILE A C 1
ATOM 2346 O O . ILE A 1 295 ? 5.246 11.689 -14.281 1.00 95.69 295 ILE A O 1
ATOM 2350 N N . VAL A 1 296 ? 5.963 10.676 -12.410 1.00 96.19 296 VAL A N 1
ATOM 2351 C CA . VAL A 1 296 ? 7.388 11.013 -12.579 1.00 96.19 296 VAL A CA 1
ATOM 2352 C C . VAL A 1 296 ? 8.107 9.947 -13.402 1.00 96.19 296 VAL A C 1
ATOM 2354 O O . VAL A 1 296 ? 8.972 10.252 -14.221 1.00 96.19 296 VAL A O 1
ATOM 2357 N N . GLN A 1 297 ? 7.752 8.681 -13.189 1.00 95.81 297 GLN A N 1
ATOM 2358 C CA . GLN A 1 297 ? 8.333 7.546 -13.896 1.00 95.81 297 GLN A CA 1
ATOM 2359 C C . GLN A 1 297 ? 7.280 6.462 -14.105 1.00 95.81 297 GLN A C 1
ATOM 2361 O O . GLN A 1 297 ? 6.460 6.219 -13.224 1.00 95.81 297 GLN A O 1
ATOM 2366 N N . THR A 1 298 ? 7.339 5.786 -15.253 1.00 95.94 298 THR A N 1
ATOM 2367 C CA . THR A 1 298 ? 6.513 4.615 -15.578 1.00 95.94 298 THR A CA 1
ATOM 2368 C C . THR A 1 298 ? 7.410 3.435 -15.936 1.00 95.94 298 THR A C 1
ATOM 2370 O O . THR A 1 298 ? 8.419 3.604 -16.620 1.00 95.94 298 THR A O 1
ATOM 2373 N N . THR A 1 299 ? 7.043 2.249 -15.459 1.00 95.19 299 THR A N 1
ATOM 2374 C CA . THR A 1 299 ? 7.715 0.979 -15.731 1.00 95.19 299 THR A CA 1
ATOM 2375 C C . THR A 1 299 ? 6.676 -0.053 -16.186 1.00 95.19 299 THR A C 1
ATOM 2377 O O . THR A 1 299 ? 5.748 -0.328 -15.425 1.00 95.19 299 THR A O 1
ATOM 2380 N N . PRO A 1 300 ? 6.819 -0.661 -17.378 1.00 92.94 300 PRO A N 1
ATOM 2381 C CA . PRO A 1 300 ? 7.826 -0.377 -18.407 1.00 92.94 300 PRO A CA 1
ATOM 2382 C C . PRO A 1 300 ? 7.674 1.023 -19.032 1.00 92.94 300 PRO A C 1
ATOM 2384 O O . PRO A 1 300 ? 6.591 1.596 -19.028 1.00 92.94 300 PRO A O 1
ATOM 2387 N N . GLU A 1 301 ? 8.763 1.566 -19.586 1.00 88.00 301 GLU A N 1
ATOM 2388 C CA . GLU A 1 301 ? 8.772 2.886 -20.251 1.00 88.00 301 GLU A CA 1
ATOM 2389 C C . GLU A 1 301 ? 7.942 2.896 -21.546 1.00 88.00 301 GLU A C 1
ATOM 2391 O O . GLU A 1 301 ? 7.313 3.899 -21.871 1.00 88.00 301 GLU A O 1
ATOM 2396 N N . ASP A 1 302 ? 7.913 1.766 -22.259 1.00 80.75 302 ASP A N 1
ATOM 2397 C CA . ASP A 1 302 ? 7.096 1.556 -23.453 1.00 80.75 302 ASP A CA 1
ATOM 2398 C C . ASP A 1 302 ? 6.160 0.361 -23.242 1.00 80.75 302 ASP A C 1
ATOM 2400 O O . ASP A 1 302 ? 6.529 -0.804 -23.428 1.00 80.75 302 ASP A O 1
ATOM 2404 N N . MET A 1 303 ? 4.927 0.663 -22.838 1.00 73.69 303 MET A N 1
ATOM 2405 C CA . MET A 1 303 ? 3.887 -0.348 -22.656 1.00 73.69 303 MET A CA 1
ATOM 2406 C C . MET A 1 303 ? 3.447 -0.982 -23.980 1.00 73.69 303 MET A C 1
ATOM 2408 O O . MET A 1 303 ? 3.117 -2.165 -24.006 1.00 73.69 303 MET A O 1
ATOM 2412 N N . CYS A 1 304 ? 3.474 -0.242 -25.091 1.00 70.25 304 CYS A N 1
ATOM 2413 C CA . CYS A 1 304 ? 3.039 -0.749 -26.392 1.00 70.25 304 CYS A CA 1
ATOM 2414 C C . CYS A 1 304 ? 3.981 -1.850 -26.891 1.00 70.25 304 CYS A C 1
ATOM 2416 O O . CYS A 1 304 ? 3.527 -2.914 -27.315 1.00 70.25 304 CYS A O 1
ATOM 2418 N N . SER A 1 305 ? 5.291 -1.631 -26.776 1.00 64.56 305 SER A N 1
ATOM 2419 C CA . SER A 1 305 ? 6.296 -2.634 -27.144 1.00 64.56 305 SER A CA 1
ATOM 2420 C C . SER A 1 305 ? 6.330 -3.818 -26.173 1.00 64.56 305 SER A C 1
ATOM 2422 O O . SER A 1 305 ? 6.555 -4.949 -26.603 1.00 64.56 305 SER A O 1
ATOM 2424 N N . ALA A 1 306 ? 6.050 -3.591 -24.884 1.00 60.62 306 ALA A N 1
ATOM 2425 C CA . ALA A 1 306 ? 5.937 -4.661 -23.890 1.00 60.62 306 ALA A CA 1
ATOM 2426 C C . ALA A 1 306 ? 4.751 -5.609 -24.170 1.00 60.62 306 ALA A C 1
ATOM 2428 O O . ALA A 1 306 ? 4.830 -6.805 -23.890 1.00 60.62 306 ALA A O 1
ATOM 2429 N N . VAL A 1 307 ? 3.665 -5.088 -24.752 1.00 55.72 307 VAL A N 1
ATOM 2430 C CA . VAL A 1 307 ? 2.449 -5.851 -25.084 1.00 55.72 307 VAL A CA 1
ATOM 2431 C C . VAL A 1 307 ? 2.560 -6.561 -26.438 1.00 55.72 307 VAL A C 1
ATOM 2433 O O . VAL A 1 307 ? 2.162 -7.721 -26.559 1.00 55.72 307 VAL A O 1
ATOM 2436 N N . LEU A 1 308 ? 3.128 -5.901 -27.453 1.00 50.91 308 LEU A N 1
ATOM 2437 C CA . LEU A 1 308 ? 3.220 -6.435 -28.821 1.00 50.91 308 LEU A CA 1
ATOM 2438 C C . LEU A 1 308 ? 4.211 -7.592 -28.971 1.00 50.91 308 LEU A C 1
ATOM 2440 O O . LEU A 1 308 ? 4.125 -8.339 -29.946 1.00 50.91 308 LEU A O 1
ATOM 2444 N N . ALA A 1 309 ? 5.139 -7.754 -28.027 1.00 49.31 309 ALA A N 1
ATOM 2445 C CA . ALA A 1 30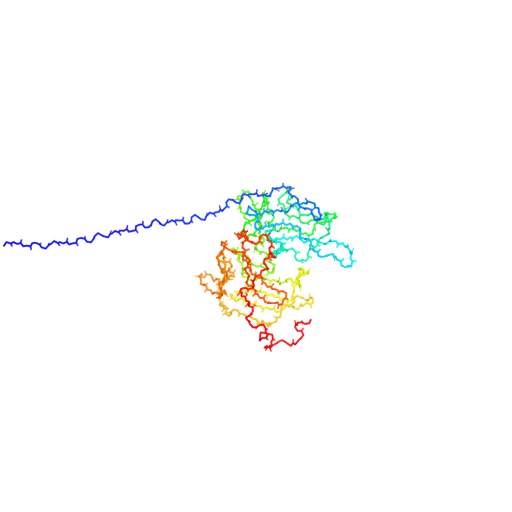9 ? 6.189 -8.746 -28.160 1.00 49.31 309 ALA A CA 1
ATOM 2446 C C . ALA A 1 309 ? 5.702 -10.199 -28.037 1.00 49.31 309 ALA A C 1
ATOM 2448 O O . ALA A 1 309 ? 6.395 -11.059 -28.569 1.00 49.31 309 ALA A O 1
ATOM 2449 N N . ASP A 1 310 ? 4.576 -10.518 -27.367 1.00 48.47 310 ASP A N 1
ATOM 2450 C CA . ASP A 1 310 ? 4.274 -11.950 -27.145 1.00 48.47 310 ASP A CA 1
ATOM 2451 C C . ASP A 1 310 ? 2.887 -12.374 -26.610 1.00 48.47 310 ASP A C 1
ATOM 2453 O O . ASP A 1 310 ? 2.694 -13.562 -26.321 1.00 48.47 310 ASP A O 1
ATOM 2457 N N . LEU A 1 311 ? 1.908 -11.476 -26.446 1.00 48.91 311 LEU A N 1
ATOM 2458 C CA . LEU A 1 311 ? 0.583 -11.842 -25.920 1.00 48.91 311 LEU A CA 1
ATOM 2459 C C . LEU A 1 311 ? -0.512 -11.246 -26.806 1.00 48.91 311 LEU A C 1
ATOM 2461 O O . LEU A 1 311 ? -0.682 -10.034 -26.872 1.00 48.91 311 LEU A O 1
ATOM 2465 N N . GLY A 1 312 ? -1.228 -12.114 -27.527 1.00 44.1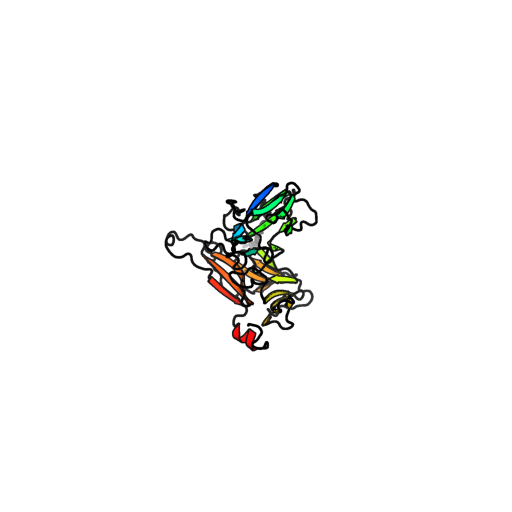2 312 GLY A N 1
ATOM 2466 C CA . GLY A 1 312 ? -2.273 -11.727 -28.476 1.00 44.12 312 GLY A CA 1
ATOM 2467 C C . GLY A 1 312 ? -3.301 -10.750 -27.891 1.00 44.12 312 GLY A C 1
ATOM 2468 O O . GLY A 1 312 ? -3.515 -10.680 -26.682 1.00 44.12 312 GLY A O 1
ATOM 2469 N N . SER A 1 313 ? -3.974 -10.023 -28.783 1.00 46.03 313 SER A N 1
ATOM 2470 C CA . SER A 1 313 ? -4.855 -8.868 -28.531 1.00 46.03 313 SER A CA 1
ATOM 2471 C C . SER A 1 313 ? -5.997 -9.051 -27.513 1.00 46.03 313 SER A C 1
ATOM 2473 O O . SER A 1 313 ? -6.668 -8.079 -27.187 1.00 46.03 313 SER A O 1
ATOM 2475 N N . GLY A 1 314 ? -6.219 -10.258 -26.985 1.00 48.25 314 GLY A N 1
ATOM 2476 C CA . GLY A 1 314 ? -7.209 -10.555 -25.944 1.00 48.25 314 GLY A CA 1
ATOM 2477 C C . GLY A 1 314 ? -6.727 -10.379 -24.497 1.00 48.25 314 GLY A C 1
ATOM 2478 O O . GLY A 1 314 ? -7.520 -10.576 -23.586 1.00 48.25 314 GLY A O 1
ATOM 2479 N N . ALA A 1 315 ? -5.461 -10.020 -24.249 1.00 49.81 315 ALA A N 1
ATOM 2480 C CA . ALA A 1 315 ? -4.953 -9.806 -22.884 1.00 49.81 315 ALA A CA 1
ATOM 2481 C C . ALA A 1 315 ? -5.498 -8.530 -22.202 1.00 49.81 315 ALA A C 1
ATOM 2483 O O . ALA A 1 315 ? -5.350 -8.374 -20.991 1.00 49.81 315 ALA A O 1
ATOM 2484 N N . TRP A 1 316 ? -6.141 -7.641 -22.967 1.00 48.22 316 TRP A N 1
ATOM 2485 C CA . TRP A 1 316 ? -6.540 -6.299 -22.526 1.00 48.22 316 TRP A CA 1
ATOM 2486 C C . TRP A 1 316 ? -8.002 -5.937 -22.831 1.00 48.22 316 TRP A C 1
ATOM 2488 O O . TRP A 1 316 ? -8.387 -4.788 -22.632 1.00 48.22 316 TRP A O 1
ATOM 2498 N N . ILE A 1 317 ? -8.819 -6.903 -23.278 1.00 39.69 317 ILE A N 1
ATOM 2499 C CA . ILE A 1 317 ? -10.282 -6.755 -23.387 1.00 39.69 317 ILE A CA 1
ATOM 2500 C C . ILE A 1 317 ? -10.903 -7.383 -22.132 1.00 39.69 317 ILE A C 1
ATOM 2502 O O . ILE A 1 317 ? -10.818 -8.616 -21.965 1.00 39.69 317 ILE A O 1
#

Foldseek 3Di:
DDDDDDDDDPDPPPPPPPPPPPPPCPVPQPFQFAAFDKAFAPDPGDFAAAPVRQKTWHWDWFPQDPVPSFIWTWGFMFGRPFPVRHTFATPQPDTAGGCWMFGCHPQQWTFTAHNVRDTPDTFCLVPDHFRGWHCHPQRKTFTAHPVRDGSGIRLQVGEFKDTAPGKQFAQRKYFAALAPRRSHGAQKMFHCHQQRKTFIFGADPPVRHTDPDTLDIPPRGHPRQRWMFHQHPQRWTWIQGPVRDTGGPDDFHQDGPVFWGWMWGQYNLRKIFIWIAGDPPPPVCPPPDRDDIDTRDIPPPDPPCSPPPDDDPPSRD

pLDDT: mean 85.14, std 19.0, range [34.94, 98.62]

Radius of gyration: 24.29 Å; chains: 1; bounding box: 109×50×55 Å